Protein AF-A0A3B4G708-F1 (afdb_monomer)

Solvent-accessible surface area (backbone atoms only — not comparable to full-atom values): 11005 Å² total; per-residue (Å²): 134,84,83,78,81,79,80,78,74,77,79,74,79,78,73,88,72,74,89,68,55,75,69,55,53,52,55,52,53,49,52,34,35,77,70,69,65,30,52,74,48,75,60,89,95,43,78,46,75,52,72,60,92,60,51,68,56,52,55,50,49,53,51,50,53,52,51,51,50,53,50,52,52,51,51,52,51,49,57,52,49,53,52,51,50,53,60,61,37,62,95,55,62,94,40,73,67,53,56,50,50,53,51,50,53,49,51,53,51,53,50,51,52,50,53,52,56,52,50,60,73,45,59,82,65,35,66,67,60,49,50,49,53,51,53,50,49,52,54,50,52,54,50,49,46,53,50,51,51,50,51,53,51,50,51,54,50,47,31,72,76,69,70,50,56,68,69,59,51,28,65,73,72,68,52,62,95,83,72,69,80,84,133

Structure (mmCIF, N/CA/C/O backbone):
data_AF-A0A3B4G708-F1
#
_entry.id   AF-A0A3B4G708-F1
#
loop_
_atom_site.g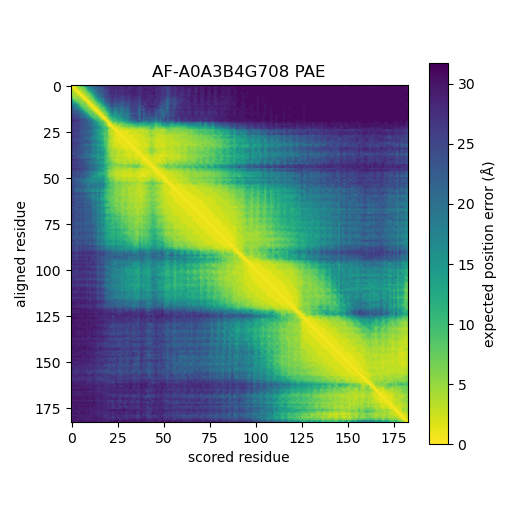roup_PDB
_atom_site.id
_atom_site.type_symbol
_atom_site.label_atom_id
_atom_site.label_alt_id
_atom_site.label_comp_id
_atom_site.label_asym_id
_atom_site.label_entity_id
_atom_site.label_seq_id
_atom_site.pdbx_PDB_ins_code
_atom_site.Cartn_x
_atom_site.Cartn_y
_atom_site.Cartn_z
_atom_site.occupancy
_atom_site.B_iso_or_equiv
_atom_site.auth_seq_id
_atom_site.auth_comp_id
_atom_site.auth_asym_id
_atom_site.auth_atom_id
_atom_site.pdbx_PDB_model_num
ATOM 1 N N . MET A 1 1 ? 50.266 22.155 -68.183 1.00 38.19 1 MET A N 1
ATOM 2 C CA . MET A 1 1 ? 50.108 21.041 -67.226 1.00 38.19 1 MET A CA 1
ATOM 3 C C . MET A 1 1 ? 48.738 20.423 -67.440 1.00 38.19 1 MET A C 1
ATOM 5 O O . MET A 1 1 ? 47.738 21.111 -67.265 1.00 38.19 1 MET A O 1
ATOM 9 N N . GLU A 1 2 ? 48.723 19.194 -67.961 1.00 34.81 2 GLU A N 1
ATOM 10 C CA . GLU A 1 2 ? 47.560 18.466 -68.476 1.00 34.81 2 GLU A CA 1
ATOM 11 C C . GLU A 1 2 ? 46.320 18.441 -67.570 1.00 34.81 2 GLU A C 1
ATOM 13 O O . GLU A 1 2 ? 46.342 17.939 -66.446 1.00 34.81 2 GLU A O 1
ATOM 18 N N . LYS A 1 3 ? 45.176 18.816 -68.156 1.00 36.66 3 LYS A N 1
ATOM 19 C CA . LYS A 1 3 ? 43.862 18.291 -67.768 1.00 36.66 3 LYS A CA 1
ATOM 20 C C . LYS A 1 3 ? 43.795 16.817 -68.183 1.00 36.66 3 LYS A C 1
ATOM 22 O O . LYS A 1 3 ? 43.563 16.517 -69.352 1.00 36.66 3 LYS A O 1
ATOM 27 N N . LYS A 1 4 ? 43.947 15.890 -67.232 1.00 38.47 4 LYS A N 1
ATOM 28 C CA . LYS A 1 4 ? 43.549 14.489 -67.436 1.00 38.47 4 LYS A CA 1
ATOM 29 C C . LYS A 1 4 ? 42.023 14.423 -67.539 1.00 38.47 4 LYS A C 1
ATOM 31 O O . LYS A 1 4 ? 41.312 14.502 -66.541 1.00 38.47 4 LYS A O 1
ATOM 36 N N . ARG A 1 5 ? 41.528 14.316 -68.773 1.00 34.69 5 ARG A N 1
ATOM 37 C CA . ARG A 1 5 ? 40.152 13.941 -69.105 1.00 34.69 5 ARG A CA 1
ATOM 38 C C . ARG A 1 5 ? 39.958 12.494 -68.640 1.00 34.69 5 ARG A C 1
ATOM 40 O O . ARG A 1 5 ? 40.426 11.570 -69.292 1.00 34.69 5 ARG A O 1
ATOM 47 N N . ASN A 1 6 ? 39.345 12.309 -67.473 1.00 34.25 6 ASN A N 1
ATOM 48 C CA . ASN A 1 6 ? 39.001 10.983 -66.974 1.00 34.25 6 ASN A CA 1
ATOM 49 C C . ASN A 1 6 ? 37.702 10.548 -67.667 1.00 34.25 6 ASN A C 1
ATOM 51 O O . ASN A 1 6 ? 36.603 10.922 -67.259 1.00 34.25 6 ASN A O 1
ATOM 55 N N . GLU A 1 7 ? 37.845 9.844 -68.787 1.00 38.75 7 GLU A N 1
ATOM 56 C CA . GLU A 1 7 ? 36.746 9.208 -69.510 1.00 38.75 7 GLU A CA 1
ATOM 57 C C . GLU A 1 7 ? 36.217 8.038 -68.678 1.00 38.75 7 GLU A C 1
ATOM 59 O O . GLU A 1 7 ? 36.625 6.890 -68.845 1.00 38.75 7 GLU A O 1
ATOM 64 N N . ASN A 1 8 ? 35.295 8.330 -67.761 1.00 37.56 8 ASN A N 1
ATOM 65 C CA . ASN A 1 8 ? 34.545 7.300 -67.058 1.00 37.56 8 ASN A CA 1
ATOM 66 C C . ASN A 1 8 ? 33.500 6.729 -68.024 1.00 37.56 8 ASN A C 1
ATOM 68 O O . ASN A 1 8 ? 32.331 7.119 -68.017 1.00 37.56 8 ASN A O 1
ATOM 72 N N . LYS A 1 9 ? 33.961 5.835 -68.906 1.00 41.19 9 LYS A N 1
ATOM 73 C CA . LYS A 1 9 ? 33.126 5.011 -69.780 1.00 41.19 9 LYS A CA 1
ATOM 74 C C . LYS A 1 9 ? 32.077 4.327 -68.910 1.00 41.19 9 LYS A C 1
ATOM 76 O O . LYS A 1 9 ? 32.378 3.396 -68.169 1.00 41.19 9 LYS A O 1
ATOM 81 N N . HIS A 1 10 ? 30.850 4.830 -68.973 1.00 42.28 10 HIS A N 1
ATOM 82 C CA . HIS A 1 10 ? 29.695 4.149 -68.420 1.00 42.28 10 HIS A CA 1
ATOM 83 C C . HIS A 1 10 ? 29.525 2.874 -69.238 1.00 42.28 10 HIS A C 1
ATOM 85 O O . HIS A 1 10 ? 29.022 2.907 -70.360 1.00 42.28 10 HIS A O 1
ATOM 91 N N . HIS A 1 11 ? 30.009 1.758 -68.696 1.00 36.78 11 HIS A N 1
ATOM 92 C CA . HIS A 1 11 ? 29.623 0.437 -69.158 1.00 36.78 11 HIS A CA 1
ATOM 93 C C . HIS A 1 11 ? 28.129 0.294 -68.857 1.00 36.78 11 HIS A C 1
ATOM 95 O O . HIS A 1 11 ? 27.721 -0.151 -67.787 1.00 36.78 11 HIS A O 1
ATOM 101 N N . VAL A 1 12 ? 27.305 0.746 -69.800 1.00 37.50 12 VAL A N 1
ATOM 102 C CA . VAL A 1 12 ? 25.902 0.365 -69.871 1.00 37.50 12 VAL A CA 1
ATOM 103 C C . VAL A 1 12 ? 25.927 -1.121 -70.188 1.00 37.50 12 VAL A C 1
ATOM 105 O O . VAL A 1 12 ? 26.146 -1.528 -71.327 1.00 37.50 12 VAL A O 1
ATOM 108 N N . ASN A 1 13 ? 25.803 -1.944 -69.151 1.00 35.50 13 ASN A N 1
ATOM 109 C CA . ASN A 1 13 ? 25.581 -3.367 -69.318 1.00 35.50 13 ASN A CA 1
ATOM 110 C C . ASN A 1 13 ? 24.149 -3.511 -69.843 1.00 35.50 13 ASN A C 1
ATOM 112 O O . ASN A 1 13 ? 23.191 -3.596 -69.076 1.00 35.50 13 ASN A O 1
ATOM 116 N N . VAL A 1 14 ? 23.999 -3.438 -71.168 1.00 37.09 14 VAL A N 1
ATOM 117 C CA . VAL A 1 14 ? 22.758 -3.787 -71.858 1.00 37.09 14 VAL A CA 1
ATOM 118 C C . VAL A 1 14 ? 22.626 -5.298 -71.724 1.00 37.09 14 VAL A C 1
ATOM 120 O O . VAL A 1 14 ? 23.122 -6.066 -72.545 1.00 37.09 14 VAL A O 1
ATOM 123 N N . CYS A 1 15 ? 22.019 -5.731 -70.623 1.00 34.91 15 CYS A N 1
ATOM 124 C CA . CYS A 1 15 ? 21.591 -7.106 -70.470 1.00 34.91 15 CYS A CA 1
ATOM 125 C C . CYS A 1 15 ? 20.470 -7.318 -71.492 1.00 34.91 15 CYS A C 1
ATOM 127 O O . CYS A 1 15 ? 19.369 -6.788 -71.340 1.00 34.91 15 CYS A O 1
ATOM 129 N N . ALA A 1 16 ? 20.788 -8.020 -72.578 1.00 45.25 16 ALA A N 1
ATOM 130 C CA . ALA A 1 16 ? 19.818 -8.491 -73.550 1.00 45.25 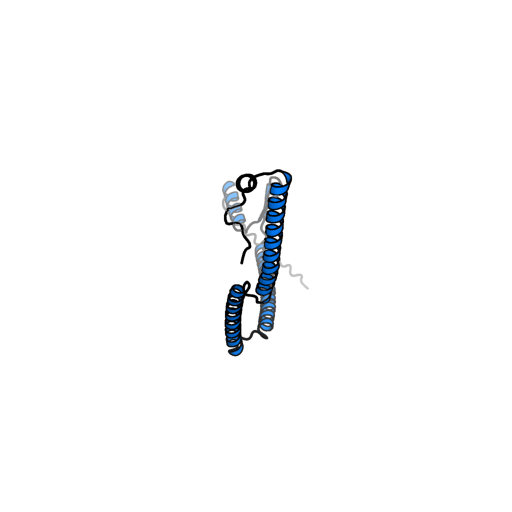16 ALA A CA 1
ATOM 131 C C . ALA A 1 16 ? 18.905 -9.517 -72.862 1.00 45.25 16 ALA A C 1
ATOM 133 O O . ALA A 1 16 ? 19.176 -10.715 -72.867 1.00 45.25 16 ALA A O 1
ATOM 134 N N . LEU A 1 17 ? 17.846 -9.032 -72.215 1.00 39.38 17 LEU A N 1
ATOM 135 C CA . LEU A 1 17 ? 16.782 -9.866 -71.682 1.00 39.38 17 LEU A CA 1
ATOM 136 C C . LEU A 1 17 ? 15.702 -10.011 -72.749 1.00 39.38 17 LEU A C 1
ATOM 138 O O . LEU A 1 17 ? 15.083 -9.047 -73.196 1.00 39.38 17 LEU A O 1
ATOM 142 N N . LEU A 1 18 ? 15.557 -11.262 -73.173 1.00 43.59 18 LEU A N 1
ATOM 143 C CA . LEU A 1 18 ? 14.500 -11.793 -74.015 1.00 43.59 18 LEU A CA 1
ATOM 144 C C . LEU A 1 18 ? 13.128 -11.236 -73.610 1.00 43.59 18 LEU A C 1
ATOM 146 O O . LEU A 1 18 ? 12.817 -11.091 -72.431 1.00 43.59 18 LEU A O 1
ATOM 150 N N . ILE A 1 19 ? 12.330 -10.951 -74.636 1.00 50.16 19 ILE A N 1
ATOM 151 C CA . ILE A 1 19 ? 10.949 -10.461 -74.629 1.00 50.16 19 ILE A CA 1
ATOM 152 C C . ILE A 1 19 ? 10.155 -11.033 -73.442 1.00 50.16 19 ILE A C 1
ATOM 154 O O . ILE A 1 19 ? 9.702 -12.175 -73.479 1.00 50.16 19 ILE A O 1
ATOM 158 N N . SER A 1 20 ? 9.965 -10.234 -72.392 1.00 49.78 20 SER A N 1
ATOM 159 C CA . SER A 1 20 ? 9.043 -10.573 -71.306 1.00 49.78 20 SER A CA 1
ATOM 160 C C . SER A 1 20 ? 7.650 -10.065 -71.679 1.00 49.78 20 SER A C 1
ATOM 162 O O . SER A 1 20 ? 7.483 -8.898 -72.040 1.00 49.78 20 SER A O 1
ATOM 164 N N . ALA A 1 21 ? 6.651 -10.947 -71.667 1.00 58.91 21 ALA A N 1
ATOM 165 C CA . ALA A 1 21 ? 5.264 -10.572 -71.919 1.00 58.91 21 ALA A CA 1
ATOM 166 C C . ALA A 1 21 ? 4.838 -9.456 -70.938 1.00 58.91 21 ALA A C 1
ATOM 168 O O . ALA A 1 21 ? 5.235 -9.499 -69.772 1.00 58.91 21 ALA A O 1
ATOM 169 N N . PRO A 1 22 ? 4.007 -8.478 -71.336 1.00 67.88 22 PRO A N 1
ATOM 170 C CA . PRO A 1 22 ? 3.669 -7.316 -70.502 1.00 67.88 22 PRO A CA 1
ATOM 171 C C . PRO A 1 22 ? 3.081 -7.680 -69.126 1.00 67.88 22 PRO A C 1
ATOM 173 O O . PRO A 1 22 ? 3.276 -6.945 -68.162 1.00 67.88 22 PRO A O 1
ATOM 176 N N . MET A 1 23 ? 2.425 -8.840 -69.010 1.00 70.44 23 MET A N 1
ATOM 177 C CA . MET A 1 23 ? 1.950 -9.381 -67.730 1.00 70.44 23 MET A CA 1
ATOM 178 C C . MET A 1 23 ? 3.103 -9.753 -66.784 1.00 70.44 23 MET A C 1
ATOM 180 O O . MET A 1 23 ? 3.073 -9.400 -65.613 1.00 70.44 23 MET A O 1
ATOM 184 N N . THR A 1 24 ? 4.166 -10.369 -67.305 1.00 82.94 24 THR A N 1
ATOM 185 C CA . THR A 1 24 ? 5.327 -10.801 -66.507 1.00 82.94 24 THR A CA 1
ATOM 186 C C . THR A 1 24 ? 6.160 -9.630 -65.984 1.00 82.94 24 THR A C 1
ATOM 188 O O . THR A 1 24 ? 6.689 -9.700 -64.881 1.00 82.94 24 THR A O 1
ATOM 191 N N . VAL A 1 25 ? 6.225 -8.513 -66.721 1.00 84.81 25 VAL A N 1
ATOM 192 C CA . VAL A 1 25 ? 6.906 -7.287 -66.260 1.00 84.81 25 VAL A CA 1
ATOM 193 C C . VAL A 1 25 ? 6.238 -6.731 -65.006 1.00 84.81 25 VAL A C 1
ATOM 195 O O . VAL A 1 25 ? 6.921 -6.297 -64.081 1.00 84.81 25 VAL A O 1
ATOM 198 N N . LYS A 1 26 ? 4.902 -6.751 -64.967 1.00 83.88 26 LYS A N 1
ATOM 199 C CA . LYS A 1 26 ? 4.130 -6.254 -63.827 1.00 83.88 26 LYS A CA 1
ATOM 200 C C . LYS A 1 26 ? 4.368 -7.103 -62.579 1.00 83.88 26 LYS A C 1
ATOM 202 O O . LYS A 1 26 ? 4.588 -6.538 -61.513 1.00 83.88 26 LYS A O 1
ATOM 207 N N . ASP A 1 27 ? 4.368 -8.425 -62.724 1.00 87.44 27 ASP A N 1
ATOM 208 C CA . ASP A 1 27 ? 4.583 -9.351 -61.607 1.00 87.44 27 ASP A CA 1
ATOM 209 C C . ASP A 1 27 ? 6.008 -9.230 -61.044 1.00 87.44 27 ASP A C 1
ATOM 211 O O . ASP A 1 27 ? 6.199 -9.177 -59.829 1.00 87.44 27 ASP A O 1
ATOM 215 N N . VAL A 1 28 ? 7.012 -9.089 -61.919 1.00 89.56 28 VAL A N 1
ATOM 216 C CA . VAL A 1 28 ? 8.409 -8.867 -61.508 1.00 89.56 28 VAL A CA 1
ATOM 217 C C . VAL A 1 28 ? 8.579 -7.515 -60.813 1.00 89.56 28 VAL A C 1
ATOM 219 O O . VAL A 1 28 ? 9.232 -7.443 -59.775 1.00 89.56 28 VAL A O 1
ATOM 222 N N . LEU A 1 29 ? 7.979 -6.441 -61.339 1.00 88.12 29 LEU A N 1
ATOM 223 C CA . LEU A 1 29 ? 8.025 -5.129 -60.686 1.00 88.12 29 LEU A CA 1
ATOM 224 C C . LEU A 1 29 ? 7.349 -5.151 -59.316 1.00 88.12 29 LEU A C 1
ATOM 226 O O . LEU A 1 29 ? 7.878 -4.550 -58.386 1.00 88.12 29 LEU A O 1
ATOM 230 N N . GLN A 1 30 ? 6.222 -5.852 -59.175 1.00 88.75 30 GLN A N 1
ATOM 231 C CA . GLN A 1 30 ? 5.548 -5.980 -57.886 1.00 88.75 30 GLN A CA 1
ATOM 232 C C . GLN A 1 30 ? 6.416 -6.739 -56.876 1.00 88.75 30 GLN A C 1
ATOM 234 O O . GLN A 1 30 ? 6.611 -6.241 -55.775 1.00 88.75 30 GLN A O 1
ATOM 239 N N . SER A 1 31 ? 7.033 -7.858 -57.272 1.00 92.38 31 SER A N 1
ATOM 240 C CA . SER A 1 31 ? 7.973 -8.589 -56.408 1.00 92.38 31 SER A CA 1
ATOM 241 C C . SER A 1 31 ? 9.138 -7.708 -55.940 1.00 92.38 31 SER A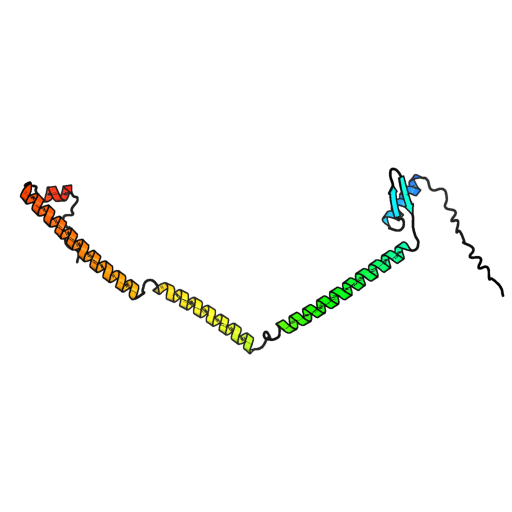 C 1
ATOM 243 O O . SER A 1 31 ? 9.518 -7.757 -54.776 1.00 92.38 31 SER A O 1
ATOM 245 N N . LEU A 1 32 ? 9.692 -6.866 -56.818 1.00 91.00 32 LEU A N 1
ATOM 246 C CA . LEU A 1 32 ? 10.789 -5.955 -56.462 1.00 91.00 32 LEU A CA 1
ATOM 247 C C . LEU A 1 32 ? 10.355 -4.818 -55.527 1.00 91.00 32 LEU A C 1
ATOM 249 O O . LEU A 1 32 ? 11.173 -4.312 -54.753 1.00 91.00 32 LEU A O 1
ATOM 253 N N . VAL A 1 33 ? 9.094 -4.394 -55.615 1.00 91.31 33 VAL A N 1
ATOM 254 C CA . VAL A 1 33 ? 8.496 -3.445 -54.669 1.00 91.31 33 VAL A CA 1
ATOM 255 C C . VAL A 1 33 ? 8.291 -4.107 -53.313 1.00 91.31 33 VAL A C 1
ATOM 257 O O . VAL A 1 33 ? 8.666 -3.525 -52.298 1.00 91.31 33 VAL A O 1
ATOM 260 N N . ASP A 1 34 ? 7.764 -5.331 -53.293 1.00 91.94 34 ASP A N 1
ATOM 261 C CA . ASP A 1 34 ? 7.529 -6.094 -52.065 1.00 91.94 34 ASP A CA 1
ATOM 262 C C . ASP A 1 34 ? 8.854 -6.370 -51.319 1.00 91.94 34 ASP A C 1
ATOM 264 O O . ASP A 1 34 ? 8.916 -6.267 -50.092 1.00 91.94 34 ASP A O 1
ATOM 268 N N . ASP A 1 35 ? 9.947 -6.591 -52.059 1.00 89.81 35 ASP A N 1
ATOM 269 C CA . ASP A 1 35 ? 11.313 -6.726 -51.531 1.00 89.81 35 ASP A CA 1
ATOM 270 C C . ASP A 1 35 ? 11.982 -5.378 -51.162 1.00 89.81 35 ASP A C 1
ATOM 272 O O . ASP A 1 35 ? 13.161 -5.334 -50.793 1.00 89.81 35 ASP A O 1
ATOM 276 N N . ASN A 1 36 ? 11.259 -4.252 -51.248 1.00 86.44 36 ASN A N 1
ATOM 277 C CA . ASN A 1 36 ? 11.741 -2.881 -51.009 1.00 86.44 36 ASN A CA 1
ATOM 278 C C . ASN A 1 36 ? 12.941 -2.448 -51.881 1.00 86.44 36 ASN A C 1
ATOM 280 O O . ASN A 1 36 ? 13.651 -1.489 -51.545 1.00 86.44 36 ASN A O 1
ATOM 284 N N . MET A 1 37 ? 13.179 -3.125 -53.007 1.00 87.06 37 MET A N 1
ATOM 285 C CA . MET A 1 37 ? 14.255 -2.798 -53.950 1.00 87.06 37 MET A CA 1
ATOM 286 C C . MET A 1 37 ? 13.866 -1.675 -54.916 1.00 87.06 37 MET A C 1
ATOM 288 O O . MET A 1 37 ? 14.731 -0.905 -55.340 1.00 87.06 37 MET A O 1
ATOM 292 N N . VAL A 1 38 ? 12.578 -1.569 -55.245 1.00 90.50 38 VAL A N 1
ATOM 293 C CA . VAL A 1 38 ? 11.998 -0.534 -56.110 1.00 90.50 38 VAL A CA 1
ATOM 294 C C . VAL A 1 38 ? 10.897 0.185 -55.338 1.00 90.50 38 VAL A C 1
ATOM 296 O O . VAL A 1 38 ? 10.073 -0.445 -54.689 1.00 90.50 38 VAL A O 1
ATOM 299 N N . ASP A 1 39 ? 10.883 1.511 -55.390 1.00 90.75 39 ASP A N 1
ATOM 300 C CA . ASP A 1 39 ? 9.766 2.298 -54.879 1.00 90.75 39 ASP A CA 1
ATOM 301 C C . ASP A 1 39 ? 8.652 2.358 -55.908 1.00 90.75 39 ASP A C 1
ATOM 303 O O . ASP A 1 39 ? 8.920 2.474 -57.107 1.00 90.75 39 ASP A O 1
ATOM 30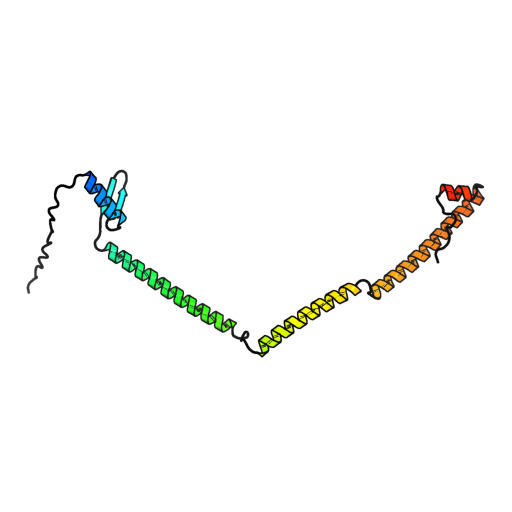7 N N . CYS A 1 40 ? 7.411 2.345 -55.430 1.00 91.69 40 CYS A N 1
ATOM 308 C CA . CYS A 1 40 ? 6.265 2.707 -56.240 1.00 91.69 40 CYS A CA 1
ATOM 309 C C . CYS A 1 40 ? 5.458 3.821 -55.576 1.00 91.69 40 CYS A C 1
ATOM 311 O O . CYS A 1 40 ? 5.160 3.761 -54.383 1.00 91.69 40 CYS A O 1
ATOM 313 N N . GLU A 1 41 ? 5.036 4.801 -56.365 1.00 94.25 41 GLU A N 1
ATOM 314 C CA . GLU A 1 41 ? 4.068 5.804 -55.932 1.00 94.25 41 GLU A CA 1
ATOM 315 C C . GLU A 1 41 ? 2.996 5.988 -56.991 1.00 94.25 41 GLU A C 1
ATOM 317 O O . GLU A 1 41 ? 3.258 6.048 -58.195 1.00 94.25 41 GLU A O 1
ATOM 322 N N . ARG A 1 42 ? 1.754 6.073 -56.528 1.00 93.31 42 ARG A N 1
ATOM 323 C CA . ARG A 1 42 ? 0.609 6.336 -57.383 1.00 93.31 42 ARG A CA 1
ATOM 324 C C . ARG A 1 42 ? 0.339 7.832 -57.407 1.00 93.31 42 ARG A C 1
ATOM 326 O O . ARG A 1 42 ? -0.069 8.400 -56.399 1.00 93.31 42 ARG A O 1
ATOM 333 N N . VAL A 1 43 ? 0.478 8.440 -58.580 1.00 94.44 43 VAL A N 1
ATOM 334 C CA . VAL A 1 43 ? 0.135 9.847 -58.807 1.00 94.44 43 VAL A CA 1
ATOM 335 C C . VAL A 1 43 ? -1.014 9.896 -59.814 1.00 94.44 43 VAL A C 1
ATOM 337 O O . VAL A 1 43 ? -0.861 9.576 -60.994 1.00 94.44 43 VAL A O 1
ATOM 340 N N . GLY A 1 44 ? -2.208 10.242 -59.323 1.00 94.25 44 GLY A N 1
ATOM 341 C CA . GLY A 1 44 ? -3.445 10.236 -60.107 1.00 94.25 44 GLY A CA 1
ATOM 342 C C . GLY A 1 44 ? -3.876 8.823 -60.522 1.00 94.25 44 GLY A C 1
ATOM 343 O O . GLY A 1 44 ? -4.171 7.970 -59.681 1.00 94.25 44 GLY A O 1
ATOM 344 N N . THR A 1 45 ? -3.948 8.578 -61.831 1.00 90.25 45 THR A N 1
ATOM 345 C CA . THR A 1 45 ? -4.320 7.275 -62.410 1.00 90.25 45 THR A CA 1
ATOM 346 C C . THR A 1 45 ? -3.122 6.374 -62.712 1.00 90.25 45 THR A C 1
ATOM 348 O O . THR A 1 45 ? -3.327 5.210 -63.056 1.00 90.25 45 THR A O 1
ATOM 351 N N . SER A 1 46 ? -1.896 6.884 -62.568 1.00 91.12 46 SER A N 1
ATOM 352 C CA . SER A 1 46 ? -0.661 6.220 -62.997 1.00 91.12 46 SER A CA 1
ATOM 353 C C . SER A 1 46 ? 0.221 5.832 -61.808 1.00 91.12 46 SER A C 1
ATOM 355 O O . SER A 1 46 ? 0.279 6.548 -60.809 1.00 91.12 46 SER A O 1
ATOM 357 N N . ASN A 1 47 ? 0.926 4.705 -61.931 1.00 90.62 47 ASN A N 1
ATOM 358 C CA . ASN A 1 47 ? 1.933 4.261 -60.966 1.00 90.62 47 ASN A CA 1
ATOM 359 C C . ASN A 1 47 ? 3.332 4.568 -61.514 1.00 90.62 47 ASN A C 1
ATOM 361 O O . ASN A 1 47 ? 3.631 4.242 -62.664 1.00 90.62 47 ASN A O 1
ATOM 365 N N . TYR A 1 48 ? 4.177 5.169 -60.686 1.00 92.38 48 TYR A N 1
ATOM 366 C CA . TYR A 1 48 ? 5.559 5.517 -60.990 1.00 92.38 48 TYR A CA 1
ATOM 367 C C . TYR A 1 48 ? 6.482 4.612 -60.189 1.00 92.38 48 TYR A C 1
ATOM 369 O O . TYR A 1 48 ? 6.258 4.424 -58.997 1.00 92.38 48 TYR A O 1
ATOM 377 N N . TYR A 1 49 ? 7.507 4.070 -60.846 1.00 91.69 49 TYR A N 1
ATOM 378 C CA . TYR A 1 49 ? 8.485 3.174 -60.236 1.00 91.69 49 TYR A CA 1
ATOM 379 C C . TYR A 1 49 ? 9.886 3.764 -60.373 1.00 91.69 49 TYR A C 1
ATOM 381 O O . TYR A 1 49 ? 10.258 4.219 -61.457 1.00 91.69 49 TYR A O 1
ATOM 389 N N . TRP A 1 50 ? 10.675 3.752 -59.301 1.00 92.44 50 TRP A N 1
ATOM 390 C CA . TRP A 1 50 ? 12.069 4.205 -59.329 1.00 92.44 50 TRP A CA 1
ATOM 391 C C . TRP A 1 50 ? 12.920 3.469 -58.295 1.00 92.44 50 TRP A C 1
ATOM 393 O O . TRP A 1 50 ? 12.417 2.893 -57.336 1.00 92.44 50 TRP A O 1
ATOM 403 N N . ALA A 1 51 ? 14.238 3.498 -58.479 1.00 90.88 51 ALA A N 1
ATOM 404 C CA . ALA A 1 51 ? 15.185 2.963 -57.510 1.00 90.88 51 ALA A CA 1
ATOM 405 C C . ALA A 1 51 ? 16.454 3.818 -57.491 1.00 90.88 51 ALA A C 1
ATOM 407 O O . ALA A 1 51 ? 17.017 4.141 -58.539 1.00 90.88 51 ALA A O 1
ATOM 408 N N . PHE A 1 52 ? 16.926 4.160 -56.291 1.00 90.44 52 PHE A N 1
ATOM 409 C CA . PHE A 1 52 ? 18.202 4.843 -56.094 1.00 90.44 52 PHE A CA 1
ATOM 410 C C . PHE A 1 52 ? 19.209 3.881 -55.453 1.00 90.44 52 PHE A C 1
ATOM 412 O O . PHE A 1 52 ? 18.926 3.367 -54.367 1.00 90.44 52 PHE A O 1
ATOM 419 N N . PRO A 1 53 ? 20.412 3.686 -56.032 1.00 86.62 53 PRO A N 1
ATOM 420 C CA . PRO A 1 53 ? 21.436 2.804 -55.458 1.00 86.62 53 PRO A CA 1
ATOM 421 C C . PRO A 1 53 ? 21.815 3.158 -54.013 1.00 86.62 53 PRO A C 1
ATOM 423 O O . PRO A 1 53 ? 22.209 2.301 -53.227 1.00 86.62 53 PRO A O 1
ATOM 426 N N . SER A 1 54 ? 21.680 4.433 -53.645 1.00 90.44 54 SER A N 1
ATOM 427 C CA . SER A 1 54 ? 22.029 4.942 -52.324 1.00 90.44 54 SER A CA 1
ATOM 428 C C . SER A 1 54 ? 20.938 4.734 -51.264 1.00 90.44 54 SER A C 1
ATOM 430 O O . SER A 1 54 ? 21.241 4.836 -50.076 1.00 90.44 54 SER A O 1
ATOM 432 N N . LYS A 1 55 ? 19.688 4.422 -51.633 1.00 88.44 55 LYS A N 1
ATOM 433 C CA . LYS A 1 55 ? 18.547 4.359 -50.699 1.00 88.44 55 LYS A CA 1
ATOM 434 C C . LYS A 1 55 ? 18.759 3.349 -49.571 1.00 88.44 55 LYS A C 1
ATOM 436 O O . LYS A 1 55 ? 18.589 3.687 -48.402 1.00 88.44 55 LYS A O 1
ATOM 441 N N . ALA A 1 56 ? 19.179 2.130 -49.911 1.00 88.50 56 ALA A N 1
ATOM 442 C CA . ALA A 1 56 ? 19.411 1.070 -48.930 1.00 88.50 56 ALA A CA 1
ATOM 443 C C . ALA A 1 56 ? 20.500 1.453 -47.913 1.00 88.50 56 ALA A C 1
ATOM 445 O O . ALA A 1 56 ? 20.381 1.153 -46.725 1.00 88.50 56 ALA A O 1
ATOM 446 N N . LEU A 1 57 ? 21.540 2.157 -48.369 1.00 92.44 57 LEU A N 1
ATOM 447 C CA . LEU A 1 57 ? 22.603 2.673 -47.510 1.00 92.44 57 LEU A CA 1
ATOM 448 C C . LEU A 1 57 ? 22.076 3.759 -46.564 1.00 92.44 57 LEU A C 1
ATOM 450 O O . LEU A 1 57 ? 22.316 3.678 -45.362 1.00 92.44 57 LEU A O 1
ATOM 454 N N . HIS A 1 58 ? 21.308 4.726 -47.072 1.00 92.75 58 HIS A N 1
ATOM 455 C CA . HIS A 1 58 ? 20.729 5.790 -46.245 1.00 92.75 58 HIS A CA 1
ATOM 456 C C . HIS A 1 58 ? 19.755 5.236 -45.198 1.00 92.75 58 HIS A C 1
ATOM 458 O O . HIS A 1 58 ? 19.835 5.616 -44.033 1.00 92.75 58 HIS A O 1
ATOM 464 N N . ALA A 1 59 ? 18.893 4.288 -45.577 1.00 90.81 59 ALA A N 1
ATOM 465 C CA . ALA A 1 59 ? 17.963 3.642 -44.651 1.00 90.81 59 ALA A CA 1
ATOM 466 C C . ALA A 1 59 ? 18.697 2.907 -43.516 1.00 90.81 59 ALA A C 1
ATOM 468 O O . ALA A 1 59 ? 18.315 3.017 -42.349 1.00 90.81 59 ALA A O 1
ATOM 469 N N . ARG A 1 60 ? 19.786 2.194 -43.838 1.00 93.75 60 ARG A N 1
ATOM 470 C CA . ARG A 1 60 ? 20.627 1.522 -42.836 1.00 93.75 60 ARG A CA 1
ATOM 471 C C . ARG A 1 60 ? 21.349 2.517 -41.931 1.00 93.75 60 ARG A C 1
ATOM 473 O O . ARG A 1 60 ? 21.354 2.304 -40.724 1.00 93.75 60 ARG A O 1
ATOM 480 N N . ASN A 1 61 ? 21.900 3.601 -42.476 1.00 96.12 61 ASN A N 1
ATOM 481 C CA . ASN A 1 61 ? 22.568 4.636 -41.682 1.00 96.12 61 ASN A CA 1
ATOM 482 C C . ASN A 1 61 ? 21.597 5.332 -40.725 1.00 96.12 61 ASN A C 1
ATOM 484 O O . ASN A 1 61 ? 21.872 5.398 -39.533 1.00 96.12 61 ASN A O 1
ATOM 488 N N . HIS A 1 62 ? 20.418 5.734 -41.204 1.00 96.44 62 HIS A N 1
ATOM 489 C CA . HIS A 1 62 ? 19.379 6.306 -40.347 1.00 96.44 62 HIS A CA 1
ATOM 490 C C . HIS A 1 62 ? 18.959 5.325 -39.244 1.00 96.44 62 HIS A C 1
ATOM 492 O O . HIS A 1 62 ? 18.788 5.699 -38.084 1.00 96.44 62 HIS A O 1
ATOM 498 N N . LYS A 1 63 ? 18.826 4.031 -39.574 1.00 96.44 63 LYS A N 1
ATOM 499 C CA . LYS A 1 63 ? 18.513 3.012 -38.568 1.00 96.44 63 LYS A CA 1
ATOM 500 C C . LYS A 1 63 ? 19.639 2.841 -37.547 1.00 96.44 63 LYS A C 1
ATOM 502 O O . LYS A 1 63 ? 19.344 2.641 -36.371 1.00 96.44 63 LYS A O 1
ATOM 507 N N . LEU A 1 64 ? 20.899 2.917 -37.973 1.00 97.62 64 LEU A N 1
ATOM 508 C CA . LEU A 1 64 ? 22.053 2.890 -37.077 1.00 97.62 64 LEU A CA 1
ATOM 509 C C . LEU A 1 64 ? 22.058 4.095 -36.136 1.00 97.62 64 LEU A C 1
ATOM 511 O O . LEU A 1 64 ? 22.217 3.899 -34.936 1.00 97.62 64 LEU A O 1
ATOM 515 N N . GLU A 1 65 ? 21.841 5.303 -36.651 1.00 97.56 65 GLU A N 1
ATOM 516 C CA . GLU A 1 65 ? 21.776 6.533 -35.852 1.00 97.56 65 GLU A CA 1
ATOM 517 C C . GLU A 1 65 ? 20.653 6.469 -34.809 1.00 97.56 65 GLU A C 1
ATOM 519 O O . GLU A 1 65 ? 20.883 6.733 -33.627 1.00 97.56 65 GLU A O 1
ATOM 524 N N . GLU A 1 66 ? 19.460 6.024 -35.211 1.00 97.69 66 GLU A N 1
ATOM 525 C CA . GLU A 1 66 ? 18.327 5.850 -34.300 1.00 97.69 66 GLU A CA 1
ATOM 526 C C . GLU A 1 66 ? 18.633 4.816 -33.205 1.00 97.69 66 GLU A C 1
ATOM 528 O O . GLU A 1 66 ? 18.406 5.065 -32.022 1.00 97.69 66 GLU A O 1
ATOM 533 N N . LEU A 1 67 ? 19.214 3.665 -33.562 1.00 97.75 67 LEU A N 1
ATOM 534 C CA . LEU A 1 67 ? 19.607 2.652 -32.578 1.00 97.75 67 LEU A CA 1
ATOM 535 C C . LEU A 1 67 ? 20.715 3.156 -31.641 1.00 97.75 67 LEU A C 1
ATOM 537 O O . LEU A 1 67 ? 20.681 2.879 -30.442 1.00 97.75 67 LEU A O 1
ATOM 541 N N . GLN A 1 68 ? 21.683 3.918 -32.151 1.00 97.69 68 GLN A N 1
ATOM 542 C CA . GLN A 1 68 ? 22.734 4.532 -31.337 1.00 97.69 68 GLN A CA 1
ATOM 543 C C . GLN A 1 68 ? 22.157 5.538 -30.337 1.00 97.69 68 GLN A C 1
ATOM 545 O O . GLN A 1 68 ? 22.559 5.535 -29.169 1.00 97.69 68 GLN A O 1
ATOM 550 N N . LYS A 1 69 ? 21.179 6.345 -30.762 1.00 97.94 69 LYS A N 1
ATOM 551 C CA . LYS A 1 69 ? 20.441 7.261 -29.887 1.00 97.94 69 LYS A CA 1
ATOM 552 C C . LYS A 1 69 ? 19.662 6.506 -28.809 1.00 97.94 69 LYS A C 1
ATOM 554 O O . LYS A 1 69 ? 19.773 6.828 -27.631 1.00 97.94 69 LYS A O 1
ATOM 559 N N . GLN A 1 70 ? 18.947 5.443 -29.169 1.00 97.75 70 GLN A N 1
ATOM 560 C CA . GLN A 1 70 ? 18.228 4.621 -28.189 1.00 97.75 70 GLN A CA 1
ATOM 561 C C . GLN A 1 70 ? 19.174 3.986 -27.161 1.00 97.75 70 GLN A C 1
ATOM 563 O O . GLN A 1 70 ? 18.872 3.959 -25.967 1.00 97.75 70 GLN A O 1
ATOM 568 N N . ILE A 1 71 ? 20.350 3.518 -27.594 1.00 98.06 71 ILE A N 1
ATOM 569 C CA . ILE A 1 71 ? 21.374 2.975 -26.694 1.00 98.06 71 ILE A CA 1
ATOM 570 C C . ILE A 1 71 ? 21.891 4.051 -25.734 1.00 98.06 71 ILE A C 1
ATOM 572 O O . ILE A 1 71 ? 22.067 3.764 -24.547 1.00 98.06 71 ILE A O 1
ATOM 576 N N . SER A 1 72 ? 22.163 5.267 -26.213 1.00 97.75 72 SER A N 1
ATOM 577 C CA . SER A 1 72 ? 22.670 6.344 -25.355 1.00 97.75 72 SER A CA 1
ATOM 578 C C . SER A 1 72 ? 21.627 6.773 -24.318 1.00 97.75 72 SER A C 1
A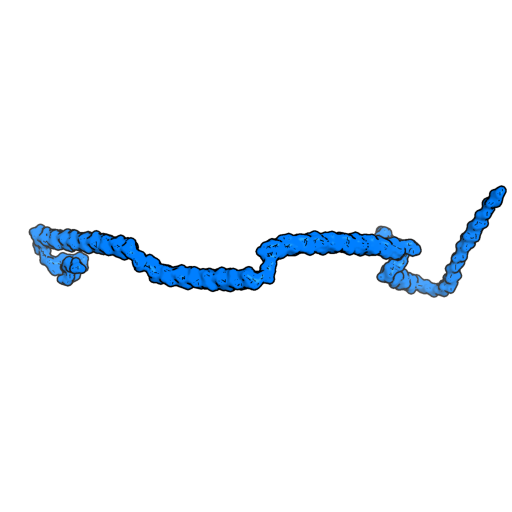TOM 580 O O . SER A 1 72 ? 21.951 6.855 -23.130 1.00 97.75 72 SER A O 1
ATOM 582 N N . GLU A 1 73 ? 20.365 6.919 -24.723 1.00 97.81 73 GLU A N 1
ATOM 583 C CA . GLU A 1 73 ? 19.249 7.214 -23.821 1.00 97.81 73 GLU A CA 1
ATOM 584 C C . GLU A 1 73 ? 19.042 6.104 -22.785 1.00 97.81 73 GLU A C 1
ATOM 586 O O . GLU A 1 73 ? 18.923 6.378 -21.588 1.00 97.81 73 GLU A O 1
ATOM 591 N N . ALA A 1 74 ? 19.042 4.837 -23.209 1.00 97.44 74 ALA A N 1
ATOM 592 C CA . ALA A 1 74 ? 18.895 3.699 -22.307 1.00 97.44 74 ALA A CA 1
ATOM 593 C C . ALA A 1 74 ? 20.046 3.623 -21.292 1.00 97.44 74 ALA A C 1
ATOM 595 O O . ALA A 1 74 ? 19.808 3.383 -20.107 1.00 97.44 74 ALA A O 1
ATOM 596 N N . LYS A 1 75 ? 21.288 3.889 -21.720 1.00 97.88 75 LYS A N 1
ATOM 597 C CA . LYS A 1 75 ? 22.452 3.973 -20.822 1.00 97.88 75 LYS A CA 1
ATOM 598 C C . LYS A 1 75 ? 22.301 5.099 -19.803 1.00 97.88 75 LYS A C 1
ATOM 600 O O . LYS A 1 75 ? 22.568 4.882 -18.622 1.00 97.88 75 LYS A O 1
ATOM 605 N N . GLN A 1 76 ? 21.839 6.274 -20.229 1.00 97.69 76 GLN A N 1
ATOM 606 C CA . GLN A 1 76 ? 21.602 7.398 -19.324 1.00 97.69 76 GLN A CA 1
ATOM 607 C C . GLN A 1 76 ? 20.504 7.078 -18.300 1.00 97.69 76 GLN A C 1
ATOM 609 O O . GLN A 1 76 ? 20.690 7.336 -17.109 1.00 97.69 76 GLN A O 1
ATOM 614 N N . ARG A 1 77 ? 19.394 6.467 -18.738 1.00 97.38 77 ARG A N 1
ATOM 615 C CA . ARG A 1 77 ? 18.306 6.018 -17.851 1.00 97.38 77 ARG A CA 1
ATOM 616 C C . ARG A 1 77 ? 18.777 4.955 -16.864 1.00 97.38 77 ARG A C 1
ATOM 618 O O . ARG A 1 77 ? 18.445 5.027 -15.687 1.00 97.38 77 ARG A O 1
ATOM 625 N N . LYS A 1 78 ? 19.583 3.990 -17.311 1.00 97.69 78 LYS A N 1
ATOM 626 C CA . LYS A 1 78 ? 20.178 2.984 -16.426 1.00 97.69 78 LYS A CA 1
ATOM 627 C C . LYS A 1 78 ? 21.027 3.649 -15.340 1.00 97.69 78 LYS A C 1
ATOM 629 O O . LYS A 1 78 ? 20.804 3.394 -14.162 1.00 97.69 78 LYS A O 1
ATOM 634 N N . ALA A 1 79 ? 21.925 4.557 -15.719 1.00 97.62 79 ALA A N 1
ATOM 635 C CA . ALA A 1 79 ? 22.792 5.248 -14.769 1.00 97.62 79 ALA A CA 1
ATOM 636 C C . ALA A 1 79 ? 22.012 6.127 -13.771 1.00 97.62 79 ALA A C 1
ATOM 638 O O . ALA A 1 79 ? 22.392 6.227 -12.603 1.00 97.62 79 ALA A O 1
ATOM 639 N N . SER A 1 80 ? 20.925 6.781 -14.200 1.00 96.69 80 SER A N 1
ATOM 640 C CA . SER A 1 80 ? 20.085 7.570 -13.291 1.00 96.69 80 SER A CA 1
ATOM 641 C C . SER A 1 80 ? 19.299 6.685 -12.320 1.00 96.69 80 SER A C 1
ATOM 643 O O . 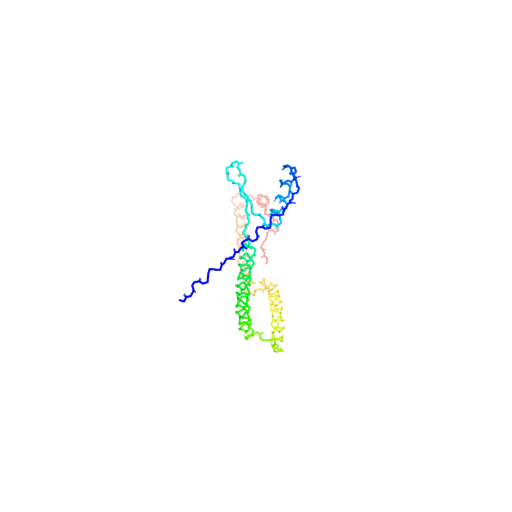SER A 1 80 ? 19.241 7.002 -11.130 1.00 96.69 80 SER A O 1
ATOM 645 N N . LEU A 1 81 ? 18.761 5.557 -12.792 1.00 96.62 81 LEU A N 1
ATOM 646 C CA . LEU A 1 81 ? 18.062 4.578 -11.959 1.00 96.62 81 LEU A CA 1
ATOM 647 C C . LEU A 1 81 ? 18.998 3.907 -10.954 1.00 96.62 81 LEU A C 1
ATOM 649 O O . LEU A 1 81 ? 18.645 3.810 -9.785 1.00 96.62 81 LEU A O 1
ATOM 653 N N . GLU A 1 82 ? 20.205 3.513 -11.359 1.00 96.44 82 GLU A N 1
ATOM 654 C CA . GLU A 1 82 ? 21.211 2.947 -10.450 1.00 96.44 82 GLU A CA 1
ATOM 655 C C . GLU A 1 82 ? 21.559 3.929 -9.323 1.00 96.44 82 GLU A C 1
ATOM 657 O O . GLU A 1 82 ? 21.566 3.551 -8.152 1.00 96.44 82 GLU A O 1
ATOM 662 N N . LYS A 1 83 ? 21.740 5.219 -9.643 1.00 95.38 83 LYS A N 1
ATOM 663 C CA . LYS A 1 83 ? 21.942 6.267 -8.629 1.00 95.38 83 LYS A CA 1
ATOM 664 C C . LYS A 1 83 ? 20.734 6.429 -7.705 1.00 95.38 83 LYS A C 1
ATOM 666 O O . LYS A 1 83 ? 20.914 6.663 -6.513 1.00 95.38 83 LYS A O 1
ATOM 671 N N . ALA A 1 84 ? 19.514 6.346 -8.234 1.00 93.56 84 ALA A N 1
ATOM 672 C CA . ALA A 1 84 ? 18.296 6.444 -7.432 1.00 93.56 84 ALA A CA 1
ATOM 673 C C . ALA A 1 84 ? 18.140 5.243 -6.486 1.00 93.56 84 ALA A C 1
ATOM 675 O O . ALA A 1 84 ? 17.823 5.428 -5.312 1.00 93.56 84 ALA A O 1
ATOM 676 N N . VAL A 1 85 ? 18.427 4.033 -6.972 1.00 92.38 85 VAL A N 1
ATOM 677 C CA . VAL A 1 85 ? 18.444 2.806 -6.170 1.00 92.38 85 VAL A CA 1
ATOM 678 C C . VAL A 1 85 ? 19.481 2.911 -5.060 1.00 92.38 85 VAL A C 1
ATOM 680 O O . VAL A 1 85 ? 19.160 2.620 -3.912 1.00 92.38 85 VAL A O 1
ATOM 683 N N . GLU A 1 86 ? 20.692 3.376 -5.364 1.00 90.62 86 GLU A N 1
ATOM 684 C CA . GLU A 1 86 ? 21.740 3.505 -4.352 1.00 90.62 86 GLU A CA 1
ATOM 685 C C . GLU A 1 86 ? 21.365 4.531 -3.276 1.00 90.62 86 GLU A C 1
ATOM 687 O O . GLU A 1 86 ? 21.453 4.239 -2.087 1.00 90.62 86 GLU A O 1
ATOM 692 N N . LYS A 1 87 ? 20.808 5.685 -3.668 1.00 91.12 87 LYS A N 1
ATOM 693 C CA . LYS A 1 87 ? 20.256 6.663 -2.715 1.00 91.12 87 LYS A CA 1
ATOM 694 C C . LYS A 1 87 ? 19.139 6.078 -1.846 1.00 91.12 87 LYS A C 1
ATOM 696 O O . LYS A 1 87 ? 19.092 6.373 -0.659 1.00 91.12 87 LYS A O 1
ATOM 701 N N . ALA A 1 88 ? 18.249 5.261 -2.412 1.00 87.94 88 ALA A N 1
ATOM 702 C CA . ALA A 1 88 ? 17.147 4.640 -1.675 1.00 87.94 88 ALA A CA 1
ATOM 703 C C . ALA A 1 88 ? 17.601 3.505 -0.740 1.00 87.94 88 ALA A C 1
ATOM 705 O O . ALA A 1 88 ? 16.917 3.210 0.243 1.00 87.94 88 ALA A O 1
ATOM 706 N N . LYS A 1 89 ? 18.735 2.859 -1.041 1.00 87.75 89 LYS A N 1
ATOM 707 C CA . LYS A 1 89 ? 19.365 1.861 -0.168 1.00 87.75 89 LYS A CA 1
ATOM 708 C C . LYS A 1 89 ? 19.993 2.493 1.068 1.00 87.75 89 LYS A C 1
ATOM 710 O O . LYS A 1 89 ? 20.010 1.847 2.114 1.00 87.75 89 LYS A O 1
ATOM 715 N N . VAL A 1 90 ? 20.477 3.734 0.993 1.00 84.00 90 VAL A N 1
ATOM 716 C CA . VAL A 1 90 ? 20.973 4.456 2.175 1.00 84.00 90 VAL A CA 1
ATOM 717 C C . VAL A 1 90 ? 19.826 4.600 3.188 1.00 84.00 90 VAL A C 1
ATOM 719 O O . VAL A 1 90 ? 18.771 5.143 2.878 1.00 84.00 90 VAL A O 1
ATOM 722 N N . GLY A 1 91 ? 19.998 4.041 4.391 1.00 76.62 91 GLY A N 1
ATOM 723 C CA . GLY A 1 91 ? 18.950 3.961 5.425 1.00 76.62 91 GLY A CA 1
ATOM 724 C C . GLY A 1 91 ? 17.975 2.780 5.284 1.00 76.62 91 GLY A C 1
ATOM 725 O O . GLY A 1 91 ? 17.155 2.534 6.171 1.00 76.62 91 GLY A O 1
ATOM 726 N N . ARG A 1 92 ? 18.070 2.002 4.197 1.00 81.25 92 ARG A N 1
ATOM 727 C CA . ARG A 1 92 ? 17.346 0.734 3.991 1.00 81.25 92 ARG A CA 1
ATOM 728 C C . ARG A 1 92 ? 18.270 -0.447 3.736 1.00 81.25 92 ARG A C 1
ATOM 730 O O . ARG A 1 92 ? 17.920 -1.367 3.004 1.00 81.25 92 ARG A O 1
ATOM 737 N N . GLN A 1 93 ? 19.444 -0.410 4.346 1.00 83.31 93 GLN A N 1
ATOM 738 C CA . GLN 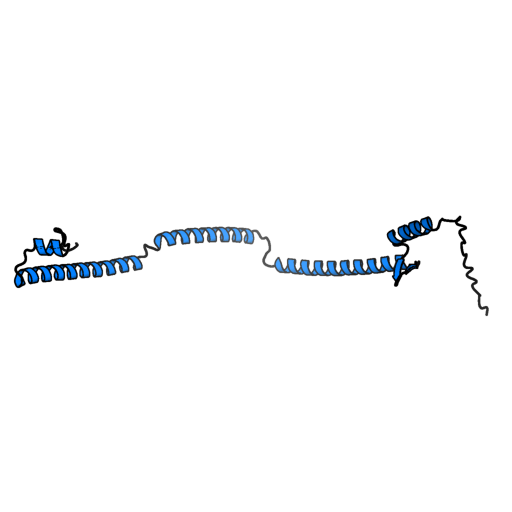A 1 93 ? 20.396 -1.504 4.272 1.00 83.31 93 GLN A CA 1
ATOM 739 C C . GLN A 1 93 ? 19.812 -2.737 4.953 1.00 83.31 93 GLN A C 1
ATOM 741 O O . GLN A 1 93 ? 19.189 -2.637 6.012 1.00 83.31 93 GLN A O 1
ATOM 746 N N . ASP A 1 94 ? 20.012 -3.889 4.326 1.00 79.00 94 ASP A N 1
ATOM 747 C CA . ASP A 1 94 ? 19.560 -5.169 4.852 1.00 79.00 94 ASP A CA 1
ATOM 748 C C . ASP A 1 94 ? 20.527 -5.631 5.951 1.00 79.00 94 ASP A C 1
ATOM 750 O O . ASP A 1 94 ? 21.456 -6.408 5.732 1.00 79.00 94 ASP A O 1
ATOM 754 N N . THR A 1 95 ? 20.390 -5.025 7.130 1.00 88.19 95 THR A N 1
ATOM 755 C CA . THR A 1 95 ? 21.158 -5.372 8.325 1.00 88.19 95 THR A CA 1
ATOM 756 C C . THR A 1 95 ? 20.363 -6.342 9.191 1.00 88.19 95 THR A C 1
ATOM 758 O O . THR A 1 95 ? 19.128 -6.319 9.221 1.00 88.19 95 THR A O 1
ATOM 761 N N . LYS A 1 96 ? 21.069 -7.180 9.961 1.00 88.50 96 LYS A N 1
ATOM 762 C CA . LYS A 1 96 ? 20.426 -8.079 10.935 1.00 88.50 96 LYS A CA 1
ATOM 763 C C . LYS A 1 96 ? 19.535 -7.297 11.907 1.00 88.50 96 LYS A C 1
ATOM 765 O O . LYS A 1 96 ? 18.412 -7.723 12.154 1.00 88.50 96 LYS A O 1
ATOM 770 N N . GLU A 1 97 ? 19.989 -6.125 12.349 1.00 88.69 97 GLU A N 1
ATOM 771 C CA . GLU A 1 97 ? 19.240 -5.205 13.217 1.00 88.69 97 GLU A CA 1
ATOM 772 C C . GLU A 1 97 ? 17.930 -4.719 12.585 1.00 88.69 97 GLU A C 1
ATOM 774 O O . GLU A 1 97 ? 16.882 -4.737 13.223 1.00 88.69 97 GLU A O 1
ATOM 779 N N . ARG A 1 98 ? 17.943 -4.335 11.302 1.00 88.38 98 ARG A N 1
ATOM 780 C CA . ARG A 1 98 ? 16.716 -3.951 10.591 1.00 88.38 98 ARG A CA 1
ATOM 781 C C . ARG A 1 98 ? 15.742 -5.122 10.520 1.00 88.38 98 ARG A C 1
ATOM 783 O O . ARG A 1 98 ? 14.547 -4.937 10.728 1.00 88.38 98 ARG A O 1
ATOM 790 N N . SER A 1 99 ? 16.244 -6.321 10.227 1.00 89.56 99 SER A N 1
ATOM 791 C CA . SER A 1 99 ? 15.403 -7.517 10.139 1.00 89.56 99 SER A CA 1
ATOM 792 C C . SER A 1 99 ? 14.772 -7.887 11.488 1.00 89.56 99 SER A C 1
ATOM 794 O O . SER A 1 99 ? 13.604 -8.272 11.520 1.00 89.56 99 SER A O 1
ATOM 796 N N . SER A 1 100 ? 15.498 -7.725 12.603 1.00 92.50 100 SER A N 1
ATOM 797 C CA . SER A 1 100 ? 14.956 -7.955 13.945 1.00 92.50 100 SER A CA 1
ATOM 798 C C . SER A 1 100 ? 13.943 -6.881 14.331 1.00 92.50 100 SER A C 1
ATOM 800 O O . SER A 1 100 ? 12.855 -7.233 14.771 1.00 92.50 100 SER A O 1
ATOM 802 N N . LEU A 1 101 ? 14.237 -5.601 14.069 1.00 93.31 101 LEU A N 1
ATOM 803 C CA . LEU A 1 101 ? 13.310 -4.492 14.325 1.00 93.31 101 LEU A CA 1
ATOM 804 C C . LEU A 1 101 ? 12.012 -4.622 13.521 1.00 93.31 101 LEU A C 1
ATOM 806 O O . LEU A 1 101 ? 10.941 -4.311 14.027 1.00 93.31 101 LEU A O 1
ATOM 810 N N . LEU A 1 102 ? 12.075 -5.095 12.272 1.00 92.88 102 LEU A N 1
ATOM 811 C CA . LEU A 1 102 ? 10.874 -5.335 11.464 1.00 92.88 102 LEU A CA 1
ATOM 812 C C . LEU A 1 102 ? 10.010 -6.466 12.034 1.00 92.88 102 LEU A C 1
ATOM 814 O O . LEU A 1 102 ? 8.787 -6.345 12.025 1.00 92.88 102 LEU A O 1
ATOM 818 N N . LYS A 1 103 ? 10.633 -7.533 12.548 1.00 94.88 103 LYS A N 1
ATOM 819 C CA . LYS A 1 103 ? 9.920 -8.624 13.230 1.00 94.88 103 LYS A CA 1
ATOM 820 C C . LYS A 1 103 ? 9.289 -8.153 14.537 1.00 94.88 103 LYS A C 1
ATOM 822 O O . LYS A 1 103 ? 8.131 -8.457 14.789 1.00 94.88 103 LYS A O 1
ATOM 827 N N . GLU A 1 104 ? 10.026 -7.386 15.334 1.00 96.56 104 GLU A N 1
ATOM 828 C CA . GLU A 1 104 ? 9.526 -6.805 16.583 1.00 96.56 104 GLU A CA 1
ATOM 829 C C . GLU A 1 104 ? 8.364 -5.841 16.324 1.00 96.56 104 GLU A C 1
ATOM 831 O O . GLU A 1 104 ? 7.314 -5.944 16.948 1.00 96.56 104 GLU A O 1
ATOM 836 N N . LEU A 1 105 ? 8.497 -4.961 15.330 1.00 96.00 105 LEU A N 1
ATOM 837 C CA . LEU A 1 105 ? 7.434 -4.046 14.922 1.00 96.00 105 LEU A CA 1
ATOM 838 C C . LEU A 1 105 ? 6.181 -4.793 14.455 1.00 96.00 105 LEU A C 1
ATOM 840 O O . LEU A 1 105 ? 5.067 -4.339 14.719 1.00 96.00 105 LEU A O 1
ATOM 844 N N . GLN A 1 106 ? 6.342 -5.919 13.758 1.00 97.06 106 GLN A N 1
ATOM 845 C CA . GLN A 1 106 ? 5.216 -6.767 13.385 1.00 97.06 106 GLN A CA 1
ATOM 846 C C . GLN A 1 106 ? 4.545 -7.375 14.625 1.00 97.06 106 GLN A C 1
ATOM 848 O O . GLN A 1 106 ? 3.331 -7.240 14.764 1.00 97.06 106 GLN A O 1
ATOM 853 N N . ALA A 1 107 ? 5.323 -7.955 15.541 1.00 97.44 107 ALA A N 1
ATOM 854 C CA . ALA A 1 107 ? 4.803 -8.535 16.777 1.00 97.44 107 ALA A CA 1
ATOM 855 C C . ALA A 1 107 ? 4.049 -7.496 17.627 1.00 97.44 107 ALA A C 1
ATOM 857 O O . ALA A 1 107 ? 2.914 -7.736 18.026 1.00 97.44 107 ALA A O 1
ATOM 858 N N . LEU A 1 108 ? 4.617 -6.298 17.810 1.00 97.56 108 LEU A N 1
ATOM 859 C CA . LEU A 1 108 ? 3.978 -5.200 18.546 1.00 97.56 108 LEU A CA 1
ATOM 860 C C . LEU A 1 108 ? 2.686 -4.713 17.878 1.00 97.56 108 LEU A C 1
ATOM 862 O O . LEU A 1 108 ? 1.741 -4.314 18.556 1.00 97.56 108 LEU A O 1
ATOM 866 N N . ARG A 1 109 ? 2.615 -4.723 16.541 1.00 97.31 109 ARG A N 1
ATOM 867 C CA . ARG A 1 109 ? 1.374 -4.387 15.827 1.00 97.31 109 ARG A CA 1
ATOM 868 C C . ARG A 1 109 ? 0.294 -5.428 16.072 1.00 97.31 109 ARG A C 1
ATOM 870 O O . ARG A 1 109 ? -0.849 -5.044 16.304 1.00 97.31 109 ARG A O 1
ATOM 877 N N . GLU A 1 110 ? 0.653 -6.705 16.018 1.00 97.25 110 GLU A N 1
ATOM 878 C CA . GLU A 1 110 ? -0.263 -7.811 16.298 1.00 97.25 110 GLU A CA 1
ATOM 879 C C . GLU A 1 110 ? -0.762 -7.740 17.751 1.00 97.25 110 GLU A C 1
ATOM 881 O O . GLU A 1 110 ? -1.973 -7.737 17.978 1.00 97.25 110 GLU A O 1
ATOM 886 N N . GLU A 1 111 ? 0.132 -7.537 18.720 1.00 97.44 111 GLU A N 1
ATOM 887 C CA . GLU A 1 111 ? -0.218 -7.342 20.133 1.00 97.44 111 GLU A CA 1
ATOM 888 C C . GLU A 1 111 ? -1.155 -6.142 20.326 1.00 97.44 111 GLU A C 1
ATOM 890 O O . GLU A 1 111 ? -2.221 -6.264 20.926 1.00 97.44 111 GLU A O 1
ATOM 895 N N . ARG A 1 112 ? -0.834 -4.992 19.724 1.00 97.12 112 ARG A N 1
ATOM 896 C CA . ARG A 1 112 ? -1.689 -3.798 19.773 1.00 97.12 112 ARG A CA 1
ATOM 897 C C . ARG A 1 112 ? -3.076 -4.065 19.204 1.00 97.12 112 ARG A C 1
ATOM 899 O O . ARG A 1 112 ? -4.056 -3.565 19.745 1.00 97.12 112 ARG A O 1
ATOM 906 N N . THR A 1 113 ? -3.187 -4.830 18.117 1.00 96.75 113 THR A N 1
ATOM 907 C CA . THR A 1 113 ? -4.502 -5.196 17.569 1.00 96.75 113 THR A CA 1
ATOM 908 C C . THR A 1 113 ? -5.284 -6.131 18.486 1.00 96.75 113 THR A C 1
ATOM 910 O O . THR A 1 113 ? -6.492 -5.954 18.620 1.00 96.75 113 THR A O 1
ATOM 913 N N . GLN A 1 114 ? -4.614 -7.073 19.154 1.00 96.38 114 GLN A N 1
ATOM 914 C CA . GLN A 1 114 ? -5.247 -7.973 20.119 1.00 96.38 114 GLN A CA 1
ATOM 915 C C . GLN A 1 114 ? -5.745 -7.208 21.348 1.00 96.38 114 GLN A C 1
ATOM 917 O O . GLN A 1 114 ? -6.917 -7.328 21.694 1.00 96.38 114 GLN A O 1
ATOM 922 N N . LEU A 1 115 ? -4.900 -6.358 21.939 1.00 95.25 115 LEU A N 1
ATOM 923 C CA . LEU A 1 115 ? -5.261 -5.523 23.087 1.00 95.25 115 LEU A CA 1
ATOM 924 C C . LEU A 1 115 ? -6.402 -4.557 22.754 1.00 95.25 115 LEU A C 1
ATOM 926 O O . LEU A 1 115 ? -7.314 -4.380 23.554 1.00 95.25 115 LEU A O 1
ATOM 930 N N . GLN A 1 116 ? -6.402 -3.963 21.557 1.00 94.12 116 GLN A N 1
ATOM 931 C CA . GLN A 1 116 ? -7.504 -3.105 21.114 1.00 94.12 116 GLN A CA 1
ATOM 932 C C . GLN A 1 116 ? -8.820 -3.891 20.998 1.00 94.12 116 GLN A C 1
ATOM 934 O O . GLN A 1 116 ? -9.866 -3.399 21.414 1.00 94.12 116 GLN A O 1
ATOM 939 N N . ALA A 1 117 ? -8.774 -5.109 20.449 1.00 93.00 117 ALA A N 1
ATOM 940 C CA . ALA A 1 117 ? -9.945 -5.975 20.347 1.00 93.00 117 ALA A CA 1
ATOM 941 C C . ALA A 1 117 ? -10.436 -6.450 21.721 1.00 93.00 117 ALA A C 1
ATOM 943 O O . ALA A 1 117 ? -11.633 -6.643 21.915 1.00 93.00 117 ALA A O 1
ATOM 944 N N . GLU A 1 118 ? -9.528 -6.641 22.676 1.00 90.75 118 GLU A N 1
ATOM 945 C CA . GLU A 1 118 ? -9.871 -6.957 24.056 1.00 90.75 118 GLU A CA 1
ATOM 946 C C . GLU A 1 118 ? -10.519 -5.765 24.768 1.00 90.75 118 GLU A C 1
ATOM 948 O O . GLU A 1 118 ? -11.575 -5.936 25.370 1.00 90.75 118 GLU A O 1
ATOM 953 N N . LEU A 1 119 ? -9.973 -4.555 24.624 1.00 88.31 119 LEU A N 1
ATOM 954 C CA . LEU A 1 119 ? -10.578 -3.335 25.165 1.00 88.31 119 LEU A CA 1
ATOM 955 C C . LEU A 1 119 ? -11.985 -3.082 24.619 1.00 88.31 119 LEU A C 1
ATOM 957 O O . LEU A 1 119 ? -12.863 -2.690 25.382 1.00 88.31 119 LEU A O 1
ATOM 961 N N . GLU A 1 120 ? -12.231 -3.353 23.334 1.00 87.25 120 GLU A N 1
ATOM 962 C CA . GLU A 1 120 ? -13.566 -3.176 22.749 1.00 87.25 120 GLU A CA 1
ATOM 963 C C . GLU A 1 120 ? -14.616 -4.072 23.429 1.00 87.25 120 GLU A C 1
ATOM 965 O O . GLU A 1 120 ? -15.760 -3.655 23.587 1.00 87.25 120 GLU A O 1
ATOM 970 N N . LYS A 1 121 ? -14.237 -5.264 23.919 1.00 84.62 121 LYS A N 1
ATOM 971 C CA . LYS A 1 121 ? -15.152 -6.133 24.689 1.00 84.62 121 LYS A CA 1
ATOM 972 C C . LYS A 1 121 ? -15.593 -5.495 26.003 1.00 84.62 121 LYS A C 1
ATOM 974 O O . LYS A 1 121 ? -16.688 -5.775 26.474 1.00 84.62 121 LYS A O 1
ATOM 979 N N . TYR A 1 122 ? -14.741 -4.663 26.595 1.00 81.50 122 TYR A N 1
ATOM 980 C CA . TYR A 1 122 ? -15.001 -3.995 27.869 1.00 81.50 122 TYR A CA 1
ATOM 981 C C . TYR A 1 122 ? -15.551 -2.579 27.700 1.00 81.50 122 TYR A C 1
ATOM 983 O O . TYR A 1 122 ? -15.777 -1.897 28.696 1.00 81.50 122 TYR A O 1
ATOM 991 N N . ARG A 1 123 ? -15.811 -2.136 26.465 1.00 76.06 123 ARG A N 1
ATOM 992 C CA . ARG A 1 123 ? -16.308 -0.788 26.174 1.00 76.06 123 ARG A CA 1
ATOM 993 C C . ARG A 1 123 ? -17.649 -0.484 26.845 1.00 76.06 123 ARG A C 1
ATOM 995 O O . ARG A 1 123 ? -17.886 0.645 27.254 1.00 76.06 123 ARG A O 1
ATOM 1002 N N . GLU A 1 124 ? -18.513 -1.485 26.979 1.00 65.25 124 GLU A N 1
ATOM 1003 C CA . GLU A 1 124 ? -19.805 -1.358 27.669 1.00 65.25 124 GLU A CA 1
ATOM 1004 C C . GLU A 1 124 ? -19.681 -1.458 29.200 1.00 65.25 124 GLU A C 1
ATOM 1006 O O . GLU A 1 124 ? -20.613 -1.120 29.924 1.00 65.25 124 GLU A O 1
ATOM 1011 N N . CYS A 1 125 ? -18.526 -1.900 29.706 1.00 70.62 125 CYS A N 1
ATOM 1012 C CA . CYS A 1 125 ? -18.221 -2.006 31.133 1.00 70.62 125 CYS A CA 1
ATOM 1013 C C . CYS A 1 125 ? -17.418 -0.808 31.654 1.00 70.62 125 CYS A C 1
ATOM 1015 O O . CYS A 1 125 ? -16.758 -0.921 32.689 1.00 70.62 125 CYS A O 1
ATOM 1017 N N . ASP A 1 126 ? -17.453 0.324 30.950 1.00 76.19 126 ASP A N 1
ATOM 1018 C CA . ASP A 1 126 ? -16.827 1.551 31.424 1.00 76.19 126 ASP A CA 1
ATOM 1019 C C . ASP A 1 126 ? -17.502 1.986 32.742 1.00 76.19 126 ASP A C 1
ATOM 1021 O O . ASP A 1 126 ? -18.725 2.186 32.760 1.00 76.19 126 ASP A O 1
ATOM 1025 N N . PRO A 1 127 ? -16.758 2.106 33.861 1.00 81.19 127 PRO A N 1
ATOM 1026 C CA . PRO A 1 127 ? -17.320 2.508 35.145 1.00 81.19 127 PRO A CA 1
ATOM 1027 C C . PRO A 1 127 ? -18.141 3.794 35.063 1.00 81.19 127 PRO A C 1
ATOM 1029 O O . PRO A 1 127 ? -19.140 3.916 35.767 1.00 81.19 127 PRO A O 1
ATOM 1032 N N . GLU A 1 128 ? -17.762 4.732 34.192 1.00 80.12 128 GLU A N 1
ATOM 1033 C CA . GLU A 1 128 ? -18.490 5.988 34.021 1.00 80.12 128 GLU A CA 1
ATOM 1034 C C . GLU A 1 128 ? -19.870 5.767 33.381 1.00 80.12 128 GLU A C 1
ATOM 1036 O O . GLU A 1 128 ? -20.875 6.258 33.897 1.00 80.12 128 GLU A O 1
ATOM 1041 N N . VAL A 1 129 ? -19.941 4.935 32.336 1.00 81.25 129 VAL A N 1
ATOM 1042 C CA . VAL A 1 129 ? -21.199 4.554 31.667 1.00 81.25 129 VAL A CA 1
ATOM 1043 C C . VAL A 1 129 ? -22.099 3.752 32.610 1.00 81.25 129 VAL A C 1
ATOM 1045 O O . VAL A 1 129 ? -23.312 3.968 32.661 1.00 81.25 129 VAL A O 1
ATOM 1048 N N . VAL A 1 130 ? -21.518 2.850 33.407 1.00 85.25 130 VAL A N 1
ATOM 1049 C CA . VAL A 1 130 ? -22.259 2.064 34.405 1.00 85.25 130 VAL A CA 1
ATOM 1050 C C . VAL A 1 130 ? -22.819 2.962 35.511 1.00 85.25 130 VAL A C 1
ATOM 1052 O O . VAL A 1 130 ? -23.973 2.799 35.911 1.00 85.25 130 VAL A O 1
ATOM 1055 N N . GLU A 1 131 ? -22.041 3.922 36.009 1.00 87.00 131 GLU A N 1
ATOM 1056 C CA . GLU A 1 131 ? -22.507 4.878 37.017 1.00 87.00 131 GLU A CA 1
ATOM 1057 C C . GLU A 1 131 ? -23.586 5.822 36.467 1.00 87.00 131 GLU A C 1
ATOM 1059 O O . GLU A 1 131 ? -24.557 6.121 37.166 1.00 87.00 131 GLU A O 1
ATOM 1064 N N . GLU A 1 132 ? -23.484 6.252 35.209 1.00 86.69 132 GLU A N 1
ATOM 1065 C CA . GLU A 1 132 ? -24.538 7.025 34.547 1.00 86.69 132 GLU A CA 1
ATOM 1066 C C . GLU A 1 132 ? -25.836 6.215 34.408 1.00 86.69 132 GLU A C 1
ATOM 1068 O O . GLU A 1 132 ? -26.917 6.708 3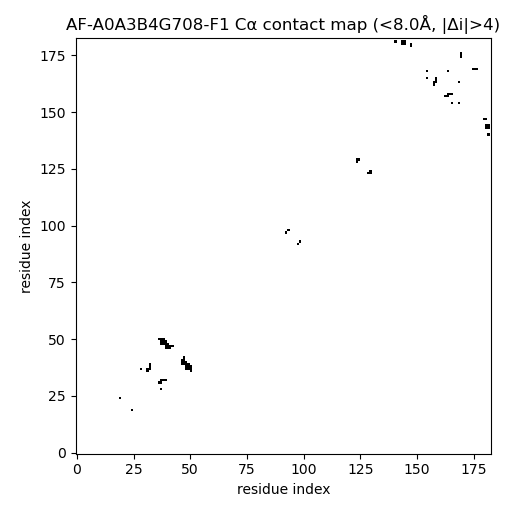4.745 1.00 86.69 132 GLU A O 1
ATOM 1073 N N . MET A 1 133 ? -25.734 4.940 34.019 1.00 87.25 133 MET A N 1
ATOM 1074 C CA . MET A 1 133 ? -26.876 4.026 33.940 1.00 87.25 133 MET A CA 1
ATOM 1075 C C . MET A 1 133 ? -27.527 3.785 35.312 1.00 87.25 133 MET A C 1
ATOM 1077 O O . MET A 1 133 ? -28.750 3.708 35.425 1.00 87.25 133 MET A O 1
ATOM 1081 N N . LYS A 1 134 ? -26.741 3.709 36.392 1.00 89.56 134 LYS A N 1
ATOM 1082 C CA . LYS A 1 134 ? -27.292 3.621 37.755 1.00 89.56 134 LYS A CA 1
ATOM 1083 C C . LYS A 1 134 ? -28.048 4.889 38.143 1.00 89.56 134 LYS A C 1
ATOM 1085 O O . LYS A 1 134 ? -29.147 4.789 38.685 1.00 89.56 134 LYS A O 1
ATOM 1090 N N . LYS A 1 135 ? -27.496 6.072 37.857 1.00 91.44 135 LYS A N 1
ATOM 1091 C CA . LYS A 1 135 ? -28.157 7.355 38.157 1.00 91.44 135 LYS A CA 1
ATOM 1092 C C . LYS A 1 135 ? -29.477 7.498 37.403 1.00 91.44 135 LYS A C 1
ATOM 1094 O O . LYS A 1 135 ? -30.474 7.896 38.001 1.00 91.44 135 LYS A O 1
ATOM 1099 N N . SER A 1 136 ? -29.508 7.141 36.119 1.00 90.75 136 SER A N 1
ATOM 1100 C CA . SER A 1 136 ? -30.741 7.185 35.328 1.00 90.75 136 SER A CA 1
ATOM 1101 C C . SER A 1 136 ? -31.785 6.185 35.835 1.00 90.75 136 SER A C 1
ATOM 1103 O O . SER A 1 136 ? -32.959 6.541 35.931 1.00 90.75 136 SER A O 1
ATOM 1105 N N . ASN A 1 137 ? -31.368 4.989 36.263 1.00 91.81 137 ASN A N 1
ATOM 1106 C CA . ASN A 1 137 ? -32.257 4.012 36.893 1.00 91.81 137 ASN A CA 1
ATOM 1107 C C . ASN A 1 137 ? -32.879 4.526 38.199 1.00 91.81 137 ASN A C 1
ATOM 1109 O O . ASN A 1 137 ? -34.060 4.283 38.433 1.00 91.81 137 ASN A O 1
ATOM 1113 N N . VAL A 1 138 ? -32.131 5.259 39.032 1.00 92.62 138 VAL A N 1
ATOM 1114 C CA . VAL A 1 138 ? -32.686 5.878 40.252 1.00 92.62 138 VAL A CA 1
ATOM 1115 C C . VAL A 1 138 ? -33.787 6.878 39.896 1.00 92.62 138 VAL A C 1
ATOM 1117 O O . VAL A 1 138 ? -34.891 6.783 40.424 1.00 92.62 138 VAL A O 1
ATOM 1120 N N . ILE A 1 139 ? -33.530 7.773 38.937 1.00 93.38 139 ILE A N 1
ATOM 1121 C CA . ILE A 1 139 ? -34.520 8.763 38.483 1.00 93.38 139 ILE A CA 1
ATOM 1122 C C . ILE A 1 139 ? -35.755 8.069 37.891 1.00 93.38 139 ILE A C 1
ATOM 1124 O O . ILE A 1 139 ? -36.885 8.481 38.150 1.00 93.38 139 ILE A O 1
ATOM 1128 N N . ALA A 1 140 ? -35.560 7.000 37.114 1.00 93.25 140 ALA A N 1
ATOM 1129 C CA . ALA A 1 140 ? -36.656 6.224 36.545 1.00 93.25 140 ALA A CA 1
ATOM 1130 C C . ALA A 1 140 ? -37.501 5.544 37.635 1.00 93.25 140 ALA A C 1
ATOM 1132 O O . ALA A 1 140 ? -38.728 5.607 37.566 1.00 93.25 140 ALA A O 1
ATOM 1133 N N . LYS A 1 141 ? -36.873 4.957 38.664 1.00 92.50 141 LYS A N 1
ATOM 1134 C CA . LYS A 1 141 ? -37.576 4.375 39.819 1.00 92.50 141 LYS A CA 1
ATOM 1135 C C . LYS A 1 141 ? -38.394 5.425 40.570 1.00 92.50 141 LYS A C 1
ATOM 1137 O O . LYS A 1 141 ? -39.578 5.213 40.816 1.00 92.50 141 LYS A O 1
ATOM 1142 N N . GLU A 1 142 ? -37.804 6.581 40.865 1.00 92.06 142 GLU A N 1
ATOM 1143 C CA . GLU A 1 142 ? -38.515 7.690 41.512 1.00 92.06 142 GLU A CA 1
ATOM 1144 C C . GLU A 1 142 ? -39.697 8.186 40.666 1.00 92.06 142 GLU A C 1
ATOM 1146 O O . GLU A 1 142 ? -40.780 8.455 41.193 1.00 92.06 142 GLU A O 1
ATOM 1151 N N . ALA A 1 143 ? -39.517 8.277 39.345 1.00 93.31 143 ALA A N 1
ATOM 1152 C CA . ALA A 1 143 ? -40.576 8.663 38.425 1.00 9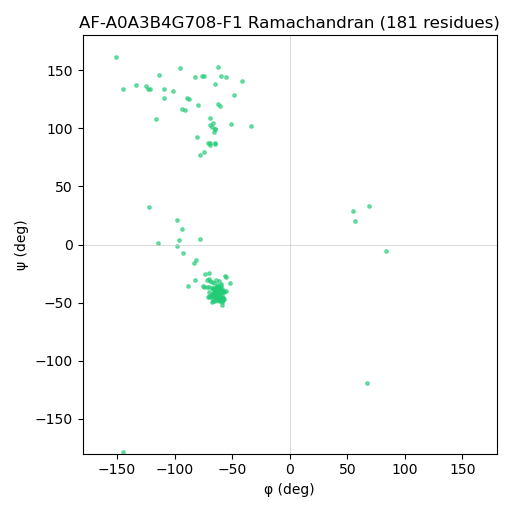3.31 143 ALA A CA 1
ATOM 1153 C C . ALA A 1 143 ? -41.725 7.645 38.415 1.00 93.31 143 ALA A C 1
ATOM 1155 O O . ALA A 1 143 ? -42.885 8.057 38.448 1.00 93.31 143 ALA A O 1
ATOM 1156 N N . VAL A 1 144 ? -41.424 6.340 38.408 1.00 93.69 144 VAL A N 1
ATOM 1157 C CA . VAL A 1 144 ? -42.436 5.278 38.508 1.00 93.69 144 VAL A CA 1
ATOM 1158 C C . VAL A 1 144 ? -43.225 5.425 39.803 1.00 93.69 144 VAL A C 1
ATOM 1160 O O . VAL A 1 144 ? -44.443 5.556 39.728 1.00 93.69 144 VAL A O 1
ATOM 1163 N N . SER A 1 145 ? -42.564 5.528 40.960 1.00 91.94 145 SER A N 1
ATOM 1164 C CA . SER A 1 145 ? -43.247 5.706 42.251 1.00 91.94 145 SER A CA 1
ATOM 1165 C C . SER A 1 145 ? -44.147 6.943 42.267 1.00 91.94 145 SER A C 1
ATOM 1167 O O . SER A 1 145 ? -45.285 6.883 42.727 1.00 91.94 145 SER A O 1
ATOM 1169 N N . ARG A 1 146 ? -43.691 8.052 41.673 1.00 93.44 146 ARG A N 1
ATOM 1170 C CA . ARG A 1 146 ? -44.485 9.282 41.558 1.00 93.44 146 ARG A CA 1
ATOM 1171 C C . ARG A 1 146 ? -45.727 9.104 40.681 1.00 93.44 146 ARG A C 1
ATOM 1173 O O . ARG A 1 146 ? -46.782 9.664 40.978 1.00 93.44 146 ARG A O 1
ATOM 1180 N N . TRP A 1 147 ? -45.623 8.363 39.580 1.00 93.56 147 TRP A N 1
ATOM 1181 C CA . TRP A 1 147 ? -46.781 8.055 38.740 1.00 93.56 147 TRP A CA 1
ATOM 1182 C C . TRP A 1 147 ? -47.722 7.054 39.413 1.00 93.56 147 TRP A C 1
ATOM 1184 O O . TRP A 1 147 ? -48.934 7.239 39.320 1.00 93.56 147 TRP A O 1
ATOM 1194 N N . THR A 1 148 ? -47.195 6.077 40.150 1.00 92.50 148 THR A N 1
ATOM 1195 C CA . THR A 1 148 ? -47.971 5.156 40.991 1.00 92.50 148 THR A CA 1
ATOM 1196 C C . THR A 1 148 ? -48.796 5.921 42.033 1.00 92.50 148 THR A C 1
ATOM 1198 O O . THR A 1 148 ? -50.011 5.726 42.111 1.00 92.50 148 THR A O 1
ATOM 1201 N N . ASP A 1 149 ? -48.195 6.894 42.728 1.00 93.25 149 ASP A N 1
ATOM 1202 C CA . ASP A 1 149 ? -48.907 7.795 43.650 1.00 93.25 149 ASP A CA 1
ATOM 1203 C C . ASP A 1 149 ? -50.047 8.545 42.955 1.00 93.25 149 ASP A C 1
ATOM 1205 O O . ASP A 1 149 ? -51.173 8.607 43.458 1.00 93.25 149 ASP A O 1
ATOM 1209 N N . ASN A 1 150 ? -49.773 9.108 41.775 1.00 93.19 150 ASN A N 1
ATOM 1210 C CA . ASN A 1 150 ? -50.769 9.847 41.002 1.00 93.19 150 ASN A CA 1
ATOM 1211 C C . ASN A 1 150 ? -51.944 8.949 40.589 1.00 93.19 150 ASN A C 1
ATOM 1213 O O . ASN A 1 150 ? -53.102 9.367 40.681 1.00 93.19 150 ASN A O 1
ATOM 1217 N N . VAL A 1 151 ? -51.666 7.714 40.162 1.00 90.38 151 VAL A N 1
ATOM 1218 C CA . VAL A 1 151 ? -52.690 6.725 39.802 1.00 90.38 151 VAL A CA 1
ATOM 1219 C C . VAL A 1 151 ? -53.561 6.399 41.017 1.00 90.38 151 VAL A C 1
ATOM 1221 O O . VAL A 1 151 ? -54.791 6.481 40.925 1.00 90.38 151 VAL A O 1
ATOM 1224 N N . PHE A 1 152 ? -52.963 6.122 42.179 1.00 89.94 152 PHE A N 1
ATOM 1225 C CA . PHE A 1 152 ? -53.716 5.859 43.407 1.00 89.94 152 PHE A CA 1
ATOM 1226 C C . PHE A 1 152 ? -54.525 7.072 43.883 1.00 89.94 152 PHE A C 1
ATOM 1228 O O . PHE A 1 152 ? -55.681 6.922 44.298 1.00 89.94 152 PHE A O 1
ATOM 1235 N N . ALA A 1 153 ? -53.981 8.283 43.761 1.00 90.62 153 ALA A N 1
ATOM 1236 C CA . ALA A 1 153 ? -54.680 9.517 44.103 1.00 90.62 153 ALA A CA 1
ATOM 1237 C C . ALA A 1 153 ? -55.922 9.737 43.221 1.00 90.62 153 ALA A C 1
ATOM 1239 O O . ALA A 1 153 ? -57.009 10.017 43.738 1.00 90.62 153 ALA A O 1
ATOM 1240 N N . ILE A 1 154 ? -55.796 9.553 41.901 1.00 88.00 154 ILE A N 1
ATOM 1241 C CA . ILE A 1 154 ? -56.916 9.670 40.954 1.00 88.00 154 ILE A CA 1
ATOM 1242 C C . ILE A 1 154 ? -57.963 8.586 41.219 1.00 88.00 154 ILE A C 1
ATOM 1244 O O . ILE A 1 154 ? -59.162 8.885 41.222 1.00 88.00 154 ILE A O 1
ATOM 1248 N N . LYS A 1 155 ? -57.541 7.348 41.497 1.00 86.56 155 LYS A N 1
ATOM 1249 C CA . LYS A 1 155 ? -58.440 6.236 41.840 1.00 86.56 155 LYS A CA 1
ATOM 1250 C C . LYS A 1 155 ? -59.254 6.550 43.100 1.00 86.56 155 LYS A C 1
ATOM 1252 O O . LYS A 1 155 ? -60.483 6.460 43.084 1.00 86.56 155 LYS A O 1
ATOM 1257 N N . SER A 1 156 ? -58.590 7.024 44.156 1.00 87.56 156 SER A N 1
ATOM 1258 C CA . SER A 1 156 ? -59.227 7.434 45.416 1.00 87.56 156 SER A CA 1
ATOM 1259 C C . SER A 1 156 ? -60.203 8.606 45.231 1.00 87.56 156 SER A C 1
ATOM 1261 O O . SER A 1 156 ? -61.341 8.566 45.713 1.00 87.56 156 SER A O 1
ATOM 1263 N N . TRP A 1 157 ? -59.814 9.631 44.467 1.00 89.06 157 TRP A N 1
ATOM 1264 C CA . TRP A 1 157 ? -60.673 10.782 44.177 1.00 89.06 157 TRP A CA 1
ATOM 1265 C C . TRP A 1 157 ? -61.910 10.399 43.357 1.00 89.06 157 TRP A C 1
ATOM 1267 O O . TRP A 1 157 ? -63.025 10.806 43.690 1.00 89.06 157 TRP A O 1
ATOM 1277 N N . THR A 1 158 ? -61.731 9.576 42.322 1.00 86.00 158 THR A N 1
ATOM 1278 C CA . THR A 1 158 ? -62.815 9.102 41.449 1.00 86.00 158 THR A CA 1
ATOM 1279 C C . THR A 1 158 ? -63.840 8.292 42.236 1.00 86.00 158 THR A C 1
ATOM 1281 O O . THR A 1 158 ? -65.043 8.540 42.121 1.00 86.00 158 THR A O 1
ATOM 1284 N N . LYS A 1 159 ? -63.367 7.393 43.109 1.00 85.25 159 LYS A N 1
ATOM 1285 C CA . LYS A 1 159 ? -64.213 6.633 44.035 1.00 85.25 159 LYS A CA 1
ATOM 1286 C C . LYS A 1 159 ? -65.025 7.558 44.943 1.00 85.25 159 LYS A C 1
ATOM 1288 O O . LYS A 1 159 ? -66.231 7.375 45.085 1.00 85.25 159 LYS A O 1
ATOM 1293 N N . LYS A 1 160 ? -64.391 8.584 45.523 1.00 86.69 160 LYS A N 1
ATOM 1294 C CA . LYS A 1 160 ? -65.046 9.520 46.453 1.00 86.69 160 LYS A CA 1
ATOM 1295 C C . LYS A 1 160 ? -66.056 10.448 45.772 1.00 86.69 160 LYS A C 1
ATOM 1297 O O . LYS A 1 160 ? -67.072 10.776 46.376 1.00 86.69 160 LYS A O 1
ATOM 1302 N N . LYS A 1 161 ? -65.784 10.898 44.543 1.00 89.12 161 LYS A N 1
ATOM 1303 C CA . LYS A 1 161 ? -66.604 11.903 43.848 1.00 89.12 161 LYS A CA 1
ATOM 1304 C C . LYS A 1 161 ? -67.759 11.307 43.044 1.00 89.12 161 LYS A C 1
ATOM 1306 O O . LYS A 1 161 ? -68.821 11.916 42.986 1.00 89.12 161 LYS A O 1
ATOM 1311 N N . PHE A 1 162 ? -67.555 10.142 42.431 1.00 85.31 162 PHE A N 1
ATOM 1312 C CA . PHE A 1 162 ? -68.529 9.520 41.524 1.00 85.31 162 PHE A CA 1
ATOM 1313 C C . PHE A 1 162 ? -69.100 8.194 42.048 1.00 85.31 162 PHE A C 1
ATOM 1315 O O . PHE A 1 162 ? -69.914 7.583 41.363 1.00 85.31 162 PHE A O 1
ATOM 1322 N N . ALA A 1 163 ? -68.692 7.749 43.246 1.00 81.25 163 ALA A N 1
ATOM 1323 C CA . ALA A 1 163 ? -69.120 6.489 43.867 1.00 81.25 163 ALA A CA 1
ATOM 1324 C C . ALA A 1 163 ? -68.892 5.243 42.984 1.00 81.25 163 ALA A C 1
ATOM 1326 O O . ALA A 1 163 ? -69.626 4.259 43.075 1.00 81.25 163 ALA A O 1
ATOM 1327 N N . PHE A 1 164 ? -67.875 5.274 42.116 1.00 81.31 164 PHE A N 1
ATOM 1328 C CA . PHE A 1 164 ? -67.479 4.106 41.333 1.00 81.31 164 PHE A CA 1
ATOM 1329 C C . PHE A 1 164 ? -66.737 3.079 42.190 1.00 81.31 164 PHE A C 1
ATOM 1331 O O . PHE A 1 164 ? -65.961 3.438 43.075 1.00 81.31 164 PHE A O 1
ATOM 1338 N N . ASP A 1 165 ? -66.958 1.798 41.892 1.00 81.25 165 ASP A N 1
ATOM 1339 C CA . ASP A 1 165 ? -66.203 0.709 42.504 1.00 81.25 165 ASP A CA 1
ATOM 1340 C C . ASP A 1 165 ? -64.795 0.595 41.898 1.00 81.25 165 ASP A C 1
ATOM 1342 O O . ASP A 1 165 ? -64.607 0.812 40.697 1.00 81.25 165 ASP A O 1
ATOM 1346 N N . ASN A 1 166 ? -63.813 0.228 42.726 1.00 79.00 166 ASN A N 1
ATOM 1347 C CA . ASN A 1 166 ? -62.409 0.131 42.317 1.00 79.00 166 ASN A CA 1
ATOM 1348 C C . ASN A 1 166 ? -62.227 -0.875 41.173 1.00 79.00 166 ASN A C 1
ATOM 1350 O O . ASN A 1 166 ? -61.542 -0.556 40.209 1.00 79.00 166 ASN A O 1
ATOM 1354 N N . SER A 1 167 ? -62.926 -2.016 41.218 1.00 81.94 167 SER A N 1
ATOM 1355 C CA . SER A 1 167 ? -62.855 -3.052 40.175 1.00 81.94 167 SER A CA 1
ATOM 1356 C C . SER A 1 167 ? -63.269 -2.536 38.791 1.00 81.94 167 SER A C 1
ATOM 1358 O O . SER A 1 167 ? -62.699 -2.908 37.764 1.00 81.94 167 SER A O 1
ATOM 1360 N N . ARG A 1 168 ? -64.250 -1.625 38.750 1.00 82.94 168 ARG A N 1
ATOM 1361 C CA . ARG A 1 168 ? -64.743 -1.015 37.513 1.00 82.94 168 ARG A CA 1
ATOM 1362 C C . ARG A 1 168 ? -63.762 0.017 36.963 1.00 82.94 168 ARG A C 1
ATOM 1364 O O . ARG A 1 168 ? -63.635 0.115 35.747 1.00 82.94 168 ARG A O 1
ATOM 1371 N N . ILE A 1 169 ? -63.091 0.771 37.836 1.00 84.25 169 ILE A N 1
ATOM 1372 C CA . ILE A 1 169 ? -62.047 1.736 37.455 1.00 84.25 169 ILE A CA 1
ATOM 1373 C C . ILE A 1 169 ? -60.833 0.983 36.906 1.00 84.25 169 ILE A C 1
ATOM 1375 O O . ILE A 1 169 ? -60.383 1.281 35.803 1.00 84.25 169 ILE A O 1
ATOM 1379 N N . ASP A 1 170 ? -60.365 -0.036 37.624 1.00 85.81 170 ASP A N 1
ATOM 1380 C CA . ASP A 1 170 ? -59.188 -0.820 37.246 1.00 85.81 170 ASP A CA 1
ATOM 1381 C C . ASP A 1 170 ? -59.392 -1.509 35.895 1.00 85.81 170 ASP A C 1
ATOM 1383 O O . ASP A 1 170 ? -58.571 -1.373 34.991 1.00 85.81 170 ASP A O 1
ATOM 1387 N N . LYS A 1 171 ? -60.560 -2.129 35.685 1.00 87.19 171 LYS A N 1
ATOM 1388 C CA . LYS A 1 171 ? -60.918 -2.744 34.401 1.00 87.19 171 LYS A CA 1
ATOM 1389 C C . LYS A 1 171 ? -61.073 -1.733 33.258 1.00 87.19 171 LYS A C 1
ATOM 1391 O O . LYS A 1 171 ? -60.791 -2.076 32.114 1.00 87.19 171 LYS A O 1
ATOM 1396 N N . ALA A 1 172 ? -61.539 -0.513 33.537 1.00 86.19 172 ALA A N 1
ATOM 1397 C CA . ALA A 1 172 ? -61.730 0.521 32.516 1.00 86.19 172 ALA A CA 1
ATOM 1398 C C . ALA A 1 172 ? -60.410 1.156 32.057 1.00 86.19 172 ALA A C 1
ATOM 1400 O O . ALA A 1 172 ? -60.276 1.482 30.880 1.00 86.19 172 ALA A O 1
ATOM 1401 N N . PHE A 1 173 ? -59.450 1.319 32.971 1.00 86.12 173 PHE A N 1
ATOM 1402 C CA . PHE A 1 173 ? -58.133 1.894 32.681 1.00 86.12 173 PHE A CA 1
ATOM 1403 C C . PHE A 1 173 ? -57.037 0.843 32.455 1.00 86.12 173 PHE A C 1
ATOM 1405 O O . PHE A 1 173 ? -55.906 1.211 32.153 1.00 86.12 173 PHE A O 1
ATOM 1412 N N . GLY A 1 174 ? -57.364 -0.448 32.565 1.00 88.25 174 GLY A N 1
ATOM 1413 C CA . GLY A 1 174 ? -56.417 -1.545 32.368 1.00 88.25 174 GLY A CA 1
ATOM 1414 C C . GLY A 1 174 ? -55.352 -1.629 33.462 1.00 88.25 174 GLY A C 1
ATOM 1415 O O . GLY A 1 174 ? -54.220 -1.993 33.164 1.00 88.25 174 GLY A O 1
ATOM 1416 N N . ILE A 1 175 ? -55.694 -1.264 34.702 1.00 88.56 175 ILE A N 1
ATOM 1417 C CA . ILE A 1 175 ? -54.783 -1.324 35.851 1.00 88.56 175 ILE A CA 1
ATOM 1418 C C . ILE A 1 175 ? -54.738 -2.779 36.353 1.00 88.56 175 ILE A C 1
ATOM 1420 O O . ILE A 1 175 ? -55.795 -3.308 36.711 1.00 88.56 175 ILE A O 1
ATOM 1424 N N . PRO A 1 176 ? -53.562 -3.435 36.369 1.00 87.31 176 PRO A N 1
ATOM 1425 C CA . PRO A 1 176 ? -53.407 -4.789 36.904 1.00 87.31 176 PRO A CA 1
ATOM 1426 C C . PRO A 1 176 ? -53.744 -4.883 38.402 1.00 87.31 176 PRO A C 1
ATOM 1428 O O . PRO A 1 176 ? -53.597 -3.907 39.137 1.00 87.31 176 PRO A O 1
ATOM 1431 N N . GLU A 1 177 ? -54.179 -6.057 38.871 1.00 81.19 177 GLU A N 1
ATOM 1432 C CA . GLU A 1 177 ? -54.491 -6.280 40.298 1.00 81.19 177 GLU A CA 1
ATOM 1433 C C . GLU A 1 177 ? -53.238 -6.287 41.189 1.00 81.19 177 GLU A C 1
ATOM 1435 O O . GLU A 1 177 ? -53.326 -5.972 42.373 1.00 81.19 177 GLU A O 1
ATOM 1440 N N . ASP A 1 178 ? -52.081 -6.600 40.612 1.00 86.50 178 ASP A N 1
ATOM 1441 C CA . ASP A 1 178 ? -50.750 -6.596 41.223 1.00 86.50 178 ASP A CA 1
ATOM 1442 C C . ASP A 1 178 ? -49.998 -5.269 41.016 1.00 86.50 178 ASP A C 1
ATOM 1444 O O . ASP A 1 178 ? -48.791 -5.193 41.236 1.00 86.50 178 ASP A O 1
ATOM 1448 N N . PHE A 1 179 ? -50.693 -4.212 40.582 1.00 87.69 179 PHE A N 1
ATOM 1449 C CA . PHE A 1 179 ? -50.086 -2.898 40.401 1.00 87.69 179 PHE A CA 1
ATOM 1450 C C . PHE A 1 179 ? -49.717 -2.269 41.750 1.00 87.69 179 PHE A C 1
ATOM 1452 O O . PHE A 1 179 ? -50.590 -1.811 42.493 1.00 87.69 179 PHE A O 1
ATOM 1459 N N . ASP A 1 180 ? -48.418 -2.205 42.028 1.00 88.19 180 ASP A N 1
ATOM 1460 C CA . ASP A 1 180 ? -47.854 -1.617 43.241 1.00 88.19 180 ASP A CA 1
ATOM 1461 C C . ASP A 1 180 ? -46.512 -0.917 42.947 1.00 88.19 180 ASP A C 1
ATOM 1463 O O . ASP A 1 180 ? -46.062 -0.839 41.797 1.00 88.19 180 ASP A O 1
ATOM 1467 N N . TYR A 1 181 ? -45.879 -0.361 43.980 1.00 88.38 181 TYR A N 1
ATOM 1468 C CA . TYR A 1 181 ? -44.531 0.191 43.882 1.00 88.38 181 TYR A CA 1
ATOM 1469 C C . TYR A 1 181 ? -43.518 -0.876 43.447 1.00 88.38 181 TYR A C 1
ATOM 1471 O O . TYR A 1 181 ? -43.607 -2.045 43.813 1.00 88.38 181 TYR A O 1
ATOM 1479 N N . MET A 1 182 ? -42.533 -0.443 42.662 1.00 78.88 182 MET A N 1
ATOM 1480 C CA . MET A 1 182 ? -41.407 -1.277 42.248 1.00 78.88 182 MET A CA 1
ATOM 1481 C C . MET A 1 182 ? -40.282 -1.165 43.284 1.00 78.88 182 MET A C 1
ATOM 1483 O O . MET A 1 182 ? -39.834 -0.049 43.558 1.00 78.88 182 MET A O 1
ATOM 1487 N N . ASP A 1 183 ? -39.805 -2.300 43.804 1.00 70.88 183 ASP A N 1
ATOM 1488 C CA . ASP A 1 183 ? -38.622 -2.380 44.682 1.00 70.88 183 ASP A CA 1
ATOM 1489 C C . ASP A 1 183 ? -37.304 -2.047 43.942 1.00 70.88 183 ASP A C 1
ATOM 1491 O O . ASP A 1 183 ? -37.063 -2.486 42.788 1.00 70.88 183 ASP A O 1
#

Nearest PDB structures (foldseek):
  4aih-assembly1_A  TM=3.164E-01  e=8.331E-01  Yersinia pseudotuberculosis YPIII

Secondary structure (DSSP, 8-state):
---------------------HHHHHHHHHHHHHTTSSEEEEETTEEEEE--TTHHHHHHHHHHHHHHHHHHHHHHHHHHHHHHHHHHHTT----HHHHHHHHHHHHHHHHHHHHHHHHHHTGGG-HHHHHHHHHHHHHHHHHHHHHHHHHHHHHHHHHHHH---HHHHHHHHT--TT-----

Radius of gyration: 53.73 Å; Cα contacts (8 Å, |Δi|>4): 47; chains: 1; bounding box: 119×33×121 Å

Foldseek 3Di:
DDDPPPPPPPPPVPPPDPDDDPVRVVVVQVVCVVVVQWDWDDDPPDIDIDGDPCPVVVVVVVVVVVVVVVVVVVVVVVVVVVVVVVVVCVVVPPDPVVVVVVVVVVVVVVVVVVVVVVVVVCVCVDPVNVVVVVVVVVVVLVVLVVVLVVVVVVLVVCCVPVVDDSVVVCVVVVPDPPDDRDD

InterPro domains:
  IPR005647 Meiotic nuclear division protein 1 [PIRSF026991] (22-183)
  IPR040453 Mnd1, HTH domain [PF03962] (22-53)
  IPR040661 Leucine zipper with capping helix domain [PF18517] (128-182)

pLDDT: mean 84.0, std 16.99, range [34.25, 98.06]

Sequence (183 aa):
MEKKRNENKHHVNVCALLISAPMTVKDVLQSLVDDNMVDCERVGTSNYYWAFPSKALHARNHKLEELQKQISEAKQRKASLEKAVEKAKVGRQDTKERSSLLKELQALREERTQLQAELEKYRECDPEVVEEMKKSNVIAKEAVSRWTDNVFAIKSWTKKKFAFDNSRIDKAFGIPEDFDYMD

Organism: NCBI:txid303518

Mean predicted aligned error: 16.44 Å